Protein AF-A0A4U7DFZ7-F1 (afdb_monomer)

Foldseek 3Di:
DWQQPVVLADDQADPDPPFDDFQRTADLAPRATWGWDDDPPDGTGTDGPDPDDLDDPPPDDPLQLLQLVLVLRVVLRPDPDRSVQWNKHAQDWQDDDVQTDGARMATPPPAGEGEHEAAELAQPLQLSNCVSSQVRVYWYAYEYEPNHPDHQVRVCVLQVLFFNWRHWYADSPVSDIGGIDGHHPVGGHSPVVSCPSRDSSND

Secondary structure (DSSP, 8-state):
-EEETTTTEEESS-S-SS-PPTTSEEETTT--EEEEE--SSS--EEEESSS--SS--SS--HHHHHHHHHHHHHHHHHSSS-GGG-EEEEEEEEE-SSSEEEEEEEEEESS-EEEEEE-S-----HHHHHHHHHTTT-EEEEEEETTSSS-HHHHHHHHTTT---PPEEEETTTTEEE--PPB-TTTS--SGGGGTTS-TTT-

Structure (mmCIF, N/CA/C/O backbone):
data_AF-A0A4U7DFZ7-F1
#
_entry.id   AF-A0A4U7DFZ7-F1
#
loop_
_atom_site.group_PDB
_atom_site.id
_atom_site.type_symbol
_atom_site.label_atom_id
_atom_site.label_alt_id
_atom_site.label_comp_id
_atom_site.label_asym_id
_atom_site.label_entity_id
_atom_site.label_seq_id
_atom_site.pdbx_PDB_ins_code
_atom_site.Cartn_x
_atom_site.Cartn_y
_atom_site.Cartn_z
_atom_site.occupancy
_atom_site.B_iso_or_equiv
_atom_site.auth_seq_id
_atom_site.auth_comp_id
_atom_site.auth_asym_id
_atom_site.auth_atom_id
_atom_site.pdbx_PDB_model_num
ATOM 1 N N . MET A 1 1 ? 10.132 3.932 -9.981 1.00 86.88 1 MET A N 1
ATOM 2 C CA . MET A 1 1 ? 10.103 2.466 -9.756 1.00 86.88 1 MET A CA 1
ATOM 3 C C . MET A 1 1 ? 9.739 1.758 -11.054 1.00 86.88 1 MET A C 1
ATOM 5 O O . MET A 1 1 ? 8.965 2.321 -11.817 1.00 86.88 1 MET A O 1
ATOM 9 N N . ALA A 1 2 ? 10.278 0.565 -11.304 1.00 89.69 2 ALA A N 1
ATOM 10 C CA . ALA A 1 2 ? 10.032 -0.188 -12.532 1.00 89.69 2 ALA A CA 1
ATOM 11 C C . ALA A 1 2 ? 9.923 -1.694 -12.272 1.00 89.69 2 ALA A C 1
ATOM 13 O O . ALA A 1 2 ? 10.536 -2.210 -11.341 1.00 89.69 2 ALA A O 1
ATOM 14 N N . ILE A 1 3 ? 9.192 -2.398 -13.128 1.00 92.12 3 ILE A N 1
ATOM 15 C CA . ILE A 1 3 ? 9.316 -3.838 -13.325 1.00 92.12 3 ILE A CA 1
ATOM 16 C C . ILE A 1 3 ? 10.550 -4.064 -14.205 1.00 92.12 3 ILE A C 1
ATOM 18 O O . ILE A 1 3 ? 10.591 -3.586 -15.339 1.00 92.12 3 ILE A O 1
ATOM 22 N N . ASP A 1 4 ? 11.544 -4.777 -13.682 1.00 92.44 4 ASP A N 1
ATOM 23 C CA . ASP A 1 4 ? 12.630 -5.372 -14.462 1.00 92.44 4 ASP A CA 1
ATOM 24 C C . ASP A 1 4 ? 12.089 -6.653 -15.100 1.00 92.44 4 ASP A C 1
ATOM 26 O O . ASP A 1 4 ? 11.746 -7.617 -14.410 1.00 92.44 4 ASP A O 1
ATOM 30 N N . THR A 1 5 ? 11.930 -6.618 -16.418 1.00 89.38 5 THR A N 1
ATOM 31 C CA . THR A 1 5 ? 11.235 -7.664 -17.173 1.00 89.38 5 THR A CA 1
ATOM 32 C C . THR A 1 5 ? 12.088 -8.908 -17.388 1.00 89.38 5 THR A C 1
ATOM 34 O O . THR A 1 5 ? 11.528 -9.985 -17.572 1.00 89.38 5 THR A O 1
ATOM 37 N N . GLU A 1 6 ? 13.412 -8.784 -17.289 1.00 89.25 6 GLU A N 1
ATOM 38 C CA . GLU A 1 6 ? 14.344 -9.911 -17.362 1.00 89.25 6 GLU A CA 1
ATOM 39 C C . GLU A 1 6 ? 14.446 -10.611 -16.006 1.00 89.25 6 GLU A C 1
ATOM 41 O O . GLU A 1 6 ? 14.348 -11.833 -15.917 1.00 89.25 6 GLU A O 1
ATOM 46 N N . ALA A 1 7 ? 14.585 -9.835 -14.927 1.00 89.44 7 ALA A N 1
ATOM 47 C CA . ALA A 1 7 ? 14.673 -10.376 -13.571 1.00 89.44 7 ALA A CA 1
ATOM 48 C C . ALA A 1 7 ? 13.302 -10.711 -12.950 1.00 89.44 7 ALA A C 1
ATOM 50 O O . ALA A 1 7 ? 13.250 -11.207 -11.824 1.00 89.44 7 ALA A O 1
ATOM 51 N N . SER A 1 8 ? 12.203 -10.399 -13.648 1.00 91.19 8 SER A N 1
ATOM 52 C CA . SER A 1 8 ? 10.814 -10.571 -13.203 1.00 91.19 8 SER A CA 1
ATOM 53 C C . SER A 1 8 ? 10.563 -10.058 -11.776 1.00 91.19 8 SER A C 1
ATOM 55 O O . SER A 1 8 ? 9.952 -10.735 -10.947 1.00 91.19 8 SER A O 1
ATOM 57 N N . ARG A 1 9 ? 11.045 -8.846 -11.474 1.00 93.56 9 ARG A N 1
ATOM 58 C CA . ARG A 1 9 ? 10.925 -8.216 -10.146 1.00 93.56 9 ARG A CA 1
ATOM 59 C C . ARG A 1 9 ? 10.776 -6.705 -10.241 1.00 93.56 9 ARG A C 1
ATOM 61 O O . ARG A 1 9 ? 11.230 -6.080 -11.194 1.00 93.56 9 ARG A O 1
ATOM 68 N N . VAL A 1 10 ? 10.213 -6.095 -9.209 1.00 92.38 10 VAL A N 1
ATOM 69 C CA . VAL A 1 10 ? 10.117 -4.640 -9.088 1.00 92.38 10 VA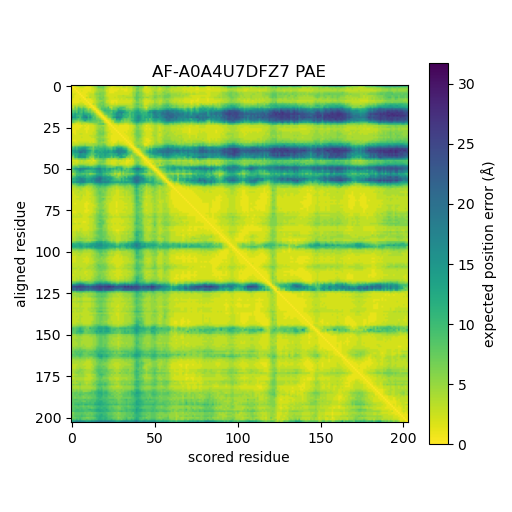L A CA 1
ATOM 70 C C . VAL A 1 10 ? 11.387 -4.062 -8.465 1.00 92.38 10 VAL A C 1
ATOM 72 O O . VAL A 1 10 ? 11.812 -4.450 -7.371 1.00 92.38 10 VAL A O 1
ATOM 75 N N . VAL A 1 11 ? 11.974 -3.075 -9.135 1.00 90.56 11 VAL A N 1
ATOM 76 C CA . VAL A 1 11 ? 13.201 -2.377 -8.752 1.00 90.56 11 VAL A CA 1
ATOM 77 C C . VAL A 1 11 ? 12.965 -0.871 -8.595 1.00 90.56 11 VAL A C 1
ATOM 79 O O . VAL A 1 11 ? 12.099 -0.263 -9.222 1.00 90.56 11 VAL A O 1
ATOM 82 N N . THR A 1 12 ? 13.740 -0.245 -7.710 1.00 84.25 12 THR A N 1
ATOM 83 C CA . THR A 1 12 ? 13.695 1.212 -7.470 1.00 84.25 12 THR A CA 1
ATOM 84 C C . THR A 1 12 ? 14.795 1.966 -8.196 1.00 84.25 12 THR A C 1
ATOM 86 O O . THR A 1 12 ? 14.611 3.145 -8.461 1.00 84.25 12 THR A O 1
ATOM 89 N N . ASN A 1 13 ? 15.881 1.276 -8.547 1.00 82.44 13 ASN A N 1
ATOM 90 C CA . ASN A 1 13 ? 16.989 1.808 -9.327 1.00 82.44 13 ASN A CA 1
ATOM 91 C C . ASN A 1 13 ? 17.327 0.796 -10.440 1.00 82.44 13 ASN A C 1
ATOM 93 O O . ASN A 1 13 ? 17.085 -0.400 -10.235 1.00 82.44 13 ASN A O 1
ATOM 97 N N . PRO A 1 14 ? 17.905 1.241 -11.566 1.00 76.75 14 PRO A N 1
ATOM 98 C CA . PRO A 1 14 ? 18.438 0.362 -12.600 1.00 76.75 14 PRO A CA 1
ATOM 99 C C . PRO A 1 14 ? 19.508 -0.571 -12.032 1.00 76.75 14 PRO A C 1
ATOM 101 O O . PRO A 1 14 ? 20.327 -0.167 -11.203 1.00 76.75 14 PRO A O 1
ATOM 104 N N . THR A 1 15 ? 19.502 -1.821 -12.480 1.00 68.88 15 THR A N 1
ATOM 105 C CA . THR A 1 15 ? 20.413 -2.867 -11.996 1.00 68.88 15 THR A CA 1
ATOM 106 C C . THR A 1 15 ? 21.781 -2.829 -12.685 1.00 68.88 15 THR A C 1
ATOM 108 O O . THR A 1 15 ? 22.732 -3.416 -12.176 1.00 68.88 15 THR A O 1
ATOM 111 N N . SER A 1 16 ? 21.891 -2.129 -13.822 1.00 64.44 16 SER A N 1
ATOM 112 C CA . SER A 1 16 ? 23.115 -1.995 -14.618 1.00 64.44 16 SER A CA 1
ATOM 113 C C . SER A 1 16 ? 23.311 -0.545 -15.091 1.00 64.44 16 SER A C 1
ATOM 115 O O . SER A 1 16 ? 22.328 0.085 -15.485 1.00 64.44 16 SER A O 1
ATOM 117 N N . PRO A 1 17 ? 24.550 -0.012 -15.067 1.00 54.50 17 PRO A N 1
ATOM 118 C CA . PRO A 1 17 ? 24.898 1.296 -15.631 1.00 54.50 17 PRO A CA 1
ATOM 119 C C . PRO A 1 17 ? 25.043 1.277 -17.163 1.00 54.50 17 PRO A C 1
ATOM 121 O O . PRO A 1 17 ? 25.202 2.329 -17.777 1.00 54.50 17 PRO A O 1
ATOM 124 N N . LEU A 1 18 ? 25.027 0.097 -17.791 1.00 57.41 18 LEU A N 1
ATOM 125 C CA . LEU A 1 18 ? 24.981 -0.015 -19.248 1.00 57.41 18 LEU A CA 1
ATOM 126 C C . LEU A 1 18 ? 23.579 0.357 -19.729 1.00 57.41 18 LEU A C 1
ATOM 128 O O . LEU A 1 18 ? 22.599 0.008 -19.070 1.00 57.41 18 LEU A O 1
ATOM 132 N N . ALA A 1 19 ? 23.493 1.049 -20.870 1.00 57.41 19 ALA A N 1
ATOM 133 C CA . ALA A 1 19 ? 22.219 1.400 -21.488 1.00 57.41 19 ALA A CA 1
ATOM 134 C C . ALA A 1 19 ? 21.349 0.133 -21.578 1.00 57.41 19 ALA A C 1
ATOM 136 O O . ALA A 1 19 ? 21.746 -0.812 -22.267 1.00 57.41 19 ALA A O 1
ATOM 137 N N . PRO A 1 20 ? 20.228 0.058 -20.840 1.00 61.06 20 PRO A N 1
ATOM 138 C CA . PRO A 1 20 ? 19.420 -1.147 -20.837 1.00 61.06 20 PRO A CA 1
ATOM 139 C C . PRO A 1 20 ? 18.891 -1.416 -22.239 1.00 61.06 20 PRO A C 1
ATOM 141 O O . PRO A 1 20 ? 18.651 -0.483 -23.014 1.00 61.06 20 PRO A O 1
ATOM 144 N N . ALA A 1 21 ? 18.673 -2.691 -22.553 1.00 62.34 21 ALA A N 1
ATOM 145 C CA . ALA A 1 21 ? 17.952 -3.049 -23.762 1.00 62.34 21 ALA A CA 1
ATOM 146 C C . ALA A 1 21 ? 16.600 -2.315 -23.770 1.00 62.34 21 ALA A C 1
ATOM 148 O O . ALA A 1 21 ? 15.917 -2.212 -22.743 1.00 62.34 21 ALA A O 1
ATOM 149 N N . THR A 1 22 ? 16.217 -1.761 -24.922 1.00 68.31 22 THR A N 1
ATOM 150 C CA . THR A 1 22 ? 14.947 -1.045 -25.066 1.00 68.31 22 THR A CA 1
ATOM 151 C C . THR A 1 22 ? 13.797 -1.939 -24.596 1.00 68.31 22 THR A C 1
ATOM 153 O O . THR A 1 22 ? 13.626 -3.047 -25.093 1.00 68.31 22 THR A O 1
ATOM 156 N N . GLY A 1 23 ? 13.012 -1.465 -23.625 1.00 76.25 23 GLY A N 1
ATOM 157 C CA . GLY A 1 23 ? 11.875 -2.211 -23.077 1.00 76.25 23 GLY A CA 1
ATOM 158 C C . GLY A 1 23 ? 12.176 -3.116 -21.876 1.00 76.25 23 GLY A C 1
ATOM 159 O O . GLY A 1 23 ? 11.232 -3.716 -21.359 1.00 76.25 23 GLY A O 1
ATOM 160 N N . GLN A 1 24 ? 13.424 -3.174 -21.384 1.00 88.12 24 GLN A N 1
ATOM 161 C CA . GLN A 1 24 ? 13.779 -3.937 -20.176 1.00 88.12 24 GLN A CA 1
ATOM 162 C C . GLN A 1 24 ? 12.984 -3.491 -18.942 1.00 88.12 24 GLN A C 1
ATOM 164 O O . GLN A 1 24 ? 12.598 -4.330 -18.127 1.00 88.12 24 GLN A O 1
ATOM 169 N N . TYR A 1 25 ? 12.730 -2.189 -18.808 1.00 90.81 25 TYR A N 1
ATOM 170 C CA . TYR A 1 25 ? 12.037 -1.608 -17.665 1.00 90.81 25 TYR A CA 1
ATOM 171 C C . TYR A 1 25 ? 10.662 -1.085 -18.062 1.00 90.81 25 TYR A C 1
ATOM 173 O O . TYR A 1 25 ? 10.514 -0.393 -19.071 1.00 90.81 25 TYR A O 1
ATOM 181 N N . ARG A 1 26 ? 9.652 -1.391 -17.247 1.00 91.69 26 ARG A N 1
ATOM 182 C CA . ARG A 1 26 ? 8.274 -0.913 -17.441 1.00 91.69 26 ARG A CA 1
ATOM 183 C C . ARG A 1 26 ? 7.708 -0.347 -16.154 1.00 91.69 26 ARG A C 1
ATOM 185 O O . ARG A 1 26 ? 8.091 -0.772 -15.066 1.00 91.69 26 ARG A O 1
ATOM 192 N N . CYS A 1 27 ? 6.835 0.643 -16.262 1.00 90.19 27 CYS A N 1
ATOM 193 C CA . CYS A 1 27 ? 6.204 1.260 -15.107 1.00 90.19 27 CYS A CA 1
ATOM 194 C C . CYS A 1 27 ? 5.346 0.238 -14.368 1.00 90.19 27 CYS A C 1
ATOM 196 O O . CYS A 1 27 ? 4.583 -0.489 -14.992 1.00 90.19 27 CYS A O 1
ATOM 198 N N . LEU A 1 28 ? 5.450 0.205 -13.038 1.00 92.00 28 LEU A N 1
ATOM 199 C CA . LEU A 1 28 ? 4.649 -0.713 -12.227 1.00 92.00 28 LEU A CA 1
ATOM 200 C C . LEU A 1 28 ? 3.140 -0.463 -12.379 1.00 92.00 28 LEU A C 1
ATOM 202 O O . LEU A 1 28 ? 2.366 -1.403 -12.302 1.00 92.00 28 LEU A O 1
ATOM 206 N N . PHE A 1 29 ? 2.735 0.792 -12.585 1.00 90.19 29 PHE A N 1
ATOM 207 C CA . PHE A 1 29 ? 1.332 1.203 -12.476 1.00 90.19 29 PHE A CA 1
ATOM 208 C C . PHE A 1 29 ? 0.602 1.297 -13.821 1.00 90.19 29 PHE A C 1
ATOM 210 O O . PHE A 1 29 ? -0.590 1.034 -13.883 1.00 90.19 29 PHE A O 1
ATOM 217 N N . CYS A 1 30 ? 1.288 1.679 -14.903 1.00 89.62 30 CYS A N 1
ATOM 218 C CA . CYS A 1 30 ? 0.675 1.787 -16.237 1.00 89.62 30 CYS A CA 1
ATOM 219 C C . CYS A 1 30 ? 1.271 0.826 -17.272 1.00 89.62 30 CYS A C 1
ATOM 221 O O . CYS A 1 30 ? 0.887 0.879 -18.437 1.00 89.62 30 CYS A O 1
ATOM 223 N N . ASP A 1 31 ? 2.257 0.012 -16.882 1.00 90.25 31 ASP A N 1
ATOM 224 C CA . ASP A 1 31 ? 3.030 -0.871 -17.765 1.00 90.25 31 ASP A CA 1
ATOM 225 C C . ASP A 1 31 ? 3.726 -0.157 -18.949 1.00 90.25 31 ASP A C 1
ATOM 227 O O . ASP A 1 31 ? 4.308 -0.808 -19.813 1.00 90.25 31 ASP A O 1
ATOM 231 N N . ALA A 1 32 ? 3.751 1.180 -19.005 1.00 90.19 32 ALA A N 1
ATOM 232 C CA . ALA A 1 32 ? 4.445 1.900 -20.070 1.00 90.19 32 ALA A CA 1
ATOM 233 C C . ALA A 1 32 ? 5.968 1.661 -20.002 1.00 90.19 32 ALA A C 1
ATOM 235 O O . ALA A 1 32 ? 6.527 1.559 -18.904 1.00 90.19 32 ALA A O 1
ATOM 236 N N . PRO A 1 33 ? 6.671 1.594 -21.148 1.00 89.56 33 PRO A N 1
ATOM 237 C CA . PRO A 1 33 ? 8.127 1.501 -21.171 1.00 89.56 33 PRO A CA 1
ATOM 238 C C . PRO A 1 33 ? 8.797 2.657 -20.417 1.00 89.56 33 PRO A C 1
ATOM 240 O O . PRO A 1 33 ? 8.394 3.814 -20.547 1.00 89.56 33 PRO A O 1
ATOM 243 N N . LEU A 1 34 ? 9.845 2.337 -19.657 1.00 87.56 34 LEU A N 1
ATOM 244 C CA . LEU A 1 34 ? 10.654 3.299 -18.915 1.00 87.56 34 LEU A CA 1
ATOM 245 C C . LEU A 1 34 ? 12.092 3.314 -19.426 1.00 87.56 34 LEU A C 1
ATOM 247 O O . LEU A 1 34 ? 12.672 2.272 -19.739 1.00 87.56 34 LEU A O 1
ATOM 251 N N . THR A 1 35 ? 12.687 4.501 -19.419 1.00 86.00 35 THR A N 1
ATOM 252 C CA . THR A 1 35 ? 14.113 4.701 -19.674 1.00 86.00 35 THR A CA 1
ATOM 253 C C . THR A 1 35 ? 14.841 4.817 -18.343 1.00 86.00 35 THR A C 1
ATOM 255 O O . THR A 1 35 ? 14.436 5.586 -17.470 1.00 86.00 35 THR A O 1
ATOM 258 N N . ALA A 1 36 ? 15.922 4.057 -18.180 1.00 82.25 36 ALA A N 1
ATOM 259 C CA . ALA A 1 36 ? 16.850 4.261 -17.078 1.00 82.25 36 ALA A CA 1
ATOM 260 C C . ALA A 1 36 ? 17.767 5.441 -17.408 1.00 82.25 36 ALA A C 1
ATOM 262 O O . ALA A 1 36 ? 18.453 5.424 -18.429 1.00 82.25 36 ALA A O 1
ATOM 263 N N . THR A 1 37 ? 17.801 6.443 -16.543 1.00 75.62 37 THR A N 1
ATOM 264 C CA . THR A 1 37 ? 18.775 7.530 -16.617 1.00 75.62 37 THR A CA 1
ATOM 265 C C . THR A 1 37 ? 19.753 7.370 -15.472 1.00 75.62 37 THR A C 1
ATOM 267 O O . THR A 1 37 ? 19.348 7.371 -14.314 1.00 75.62 37 THR A O 1
ATOM 270 N N . SER A 1 38 ? 21.034 7.227 -15.780 1.00 66.94 38 SER A N 1
ATOM 271 C CA . SER A 1 38 ? 22.113 7.318 -14.800 1.00 66.94 38 SER A CA 1
ATOM 272 C C . SER A 1 38 ? 22.909 8.576 -15.093 1.00 66.94 38 SER A C 1
ATOM 274 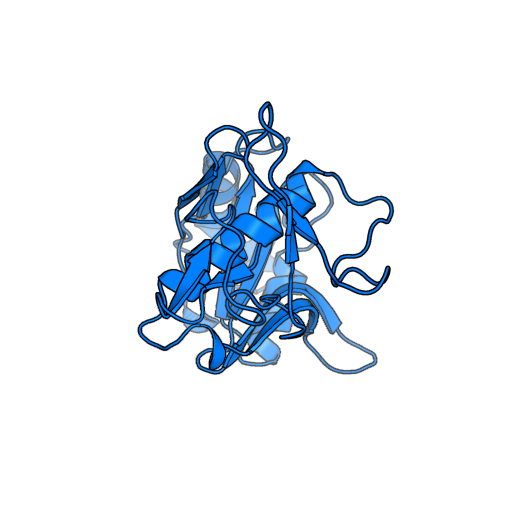O O . SER A 1 38 ? 23.441 8.706 -16.196 1.00 66.94 38 SER A O 1
ATOM 276 N N . ASP A 1 39 ? 23.020 9.479 -14.126 1.00 60.34 39 ASP A N 1
ATOM 277 C CA . ASP A 1 39 ? 24.171 10.371 -14.101 1.00 60.34 39 ASP A CA 1
ATOM 278 C C . ASP A 1 39 ? 25.273 9.715 -13.244 1.00 60.34 39 ASP A C 1
ATOM 280 O O . ASP A 1 39 ? 25.020 8.792 -12.467 1.00 60.34 39 ASP A O 1
ATOM 284 N N . HIS A 1 40 ? 26.527 10.123 -13.429 1.00 50.72 40 HIS A N 1
ATOM 285 C CA . HIS A 1 40 ? 27.663 9.521 -12.721 1.00 50.72 40 HIS A CA 1
ATOM 286 C C . HIS A 1 40 ? 27.701 9.839 -11.211 1.00 50.72 40 HIS A C 1
ATOM 288 O O . HIS A 1 40 ? 28.597 9.359 -10.519 1.00 50.72 40 HIS A O 1
ATOM 294 N N . GLN A 1 41 ? 26.774 10.650 -10.695 1.00 49.66 41 GLN A N 1
ATOM 295 C CA . GLN A 1 41 ? 26.768 11.170 -9.324 1.00 49.66 41 GLN A CA 1
ATOM 296 C C . GLN A 1 41 ? 25.518 10.772 -8.521 1.00 49.66 41 GLN A C 1
ATOM 298 O O . GLN A 1 41 ? 25.546 10.834 -7.291 1.00 49.66 41 GLN A O 1
ATOM 303 N N . THR A 1 42 ? 24.446 10.314 -9.169 1.00 49.44 42 THR A N 1
ATOM 304 C CA . THR A 1 42 ? 23.186 9.919 -8.547 1.00 49.44 42 THR A CA 1
ATOM 305 C C . THR A 1 42 ? 22.793 8.492 -8.937 1.00 49.44 42 THR A C 1
ATOM 307 O O . THR A 1 42 ? 23.005 8.050 -10.069 1.00 49.44 42 THR A O 1
ATOM 310 N N . PRO A 1 43 ? 22.214 7.719 -7.997 1.00 57.75 43 PRO A N 1
ATOM 311 C CA . PRO A 1 43 ? 21.602 6.440 -8.325 1.00 57.75 43 PRO A CA 1
ATOM 312 C C . PRO A 1 43 ? 20.592 6.641 -9.451 1.00 57.75 43 PRO A C 1
ATOM 314 O O . PRO A 1 43 ? 19.727 7.511 -9.346 1.00 57.75 43 PRO A O 1
ATOM 317 N N . GLY A 1 44 ? 20.706 5.834 -10.507 1.00 61.25 44 GLY A N 1
ATOM 318 C CA . GLY A 1 44 ? 19.876 6.014 -11.688 1.00 61.25 44 GLY A CA 1
ATOM 319 C C . GLY A 1 44 ? 18.379 6.022 -11.365 1.00 61.25 44 GLY A C 1
ATOM 320 O O . GLY A 1 44 ? 17.908 5.293 -10.488 1.00 61.25 44 GLY A O 1
ATOM 321 N N . THR A 1 45 ? 17.635 6.852 -12.084 1.00 78.81 45 THR A N 1
ATOM 322 C CA . THR A 1 45 ? 16.181 6.990 -11.979 1.00 78.81 45 THR A CA 1
ATOM 323 C C . THR A 1 45 ? 15.502 6.381 -13.202 1.00 78.81 45 THR A C 1
ATOM 325 O O . THR A 1 45 ? 16.133 6.117 -14.226 1.00 78.81 45 THR A O 1
ATOM 328 N N . PHE A 1 46 ? 14.206 6.102 -13.081 1.00 85.25 46 PHE A N 1
ATOM 329 C CA . PHE A 1 46 ? 13.391 5.654 -14.205 1.00 85.25 46 PHE A CA 1
ATOM 330 C C . PHE A 1 46 ? 12.480 6.786 -14.655 1.00 85.25 46 PHE A C 1
ATOM 332 O O . PHE A 1 46 ? 11.776 7.366 -13.826 1.00 85.25 46 PHE A O 1
ATOM 339 N N . VAL A 1 47 ? 12.466 7.061 -15.954 1.00 83.81 47 VAL A N 1
ATOM 340 C CA . VAL A 1 47 ? 11.701 8.159 -16.548 1.00 83.81 47 VAL A CA 1
ATOM 341 C C . VAL A 1 47 ? 10.776 7.601 -17.626 1.00 83.81 47 VAL A C 1
ATOM 343 O O . VAL A 1 47 ? 11.163 6.713 -18.388 1.00 83.81 47 VAL A O 1
ATOM 346 N N . HIS A 1 48 ? 9.542 8.102 -17.675 1.00 84.56 48 HIS A N 1
ATOM 347 C CA . HIS A 1 48 ? 8.636 7.826 -18.786 1.00 84.56 48 HIS A CA 1
ATOM 348 C C . HIS A 1 48 ? 9.156 8.523 -20.048 1.00 84.56 48 HIS A C 1
ATOM 350 O O . HIS A 1 48 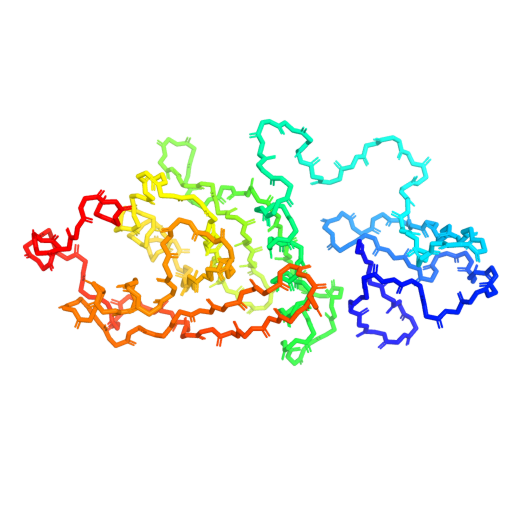? 9.724 9.610 -19.975 1.00 84.56 48 HIS A O 1
ATOM 356 N N . ALA A 1 49 ? 8.956 7.912 -21.216 1.00 76.62 49 ALA A N 1
ATOM 357 C CA . ALA A 1 49 ? 9.253 8.586 -22.483 1.00 76.62 49 ALA A CA 1
ATOM 358 C C . ALA A 1 49 ? 8.355 9.824 -22.702 1.00 76.62 49 ALA A C 1
ATOM 360 O O . ALA A 1 49 ? 8.733 10.755 -23.409 1.00 76.62 49 ALA A O 1
ATOM 361 N N . THR A 1 50 ? 7.174 9.829 -22.081 1.00 72.12 50 THR A N 1
ATOM 362 C CA . THR A 1 50 ? 6.198 10.924 -22.061 1.00 72.12 50 THR A CA 1
ATOM 363 C C . THR A 1 50 ? 6.252 11.687 -20.733 1.00 72.12 50 THR A C 1
ATOM 365 O O . THR A 1 50 ? 6.734 11.172 -19.728 1.00 72.12 50 THR A O 1
ATOM 368 N N . THR A 1 51 ? 5.733 12.918 -20.697 1.00 63.16 51 THR A N 1
ATOM 369 C CA . THR A 1 51 ? 5.707 13.762 -19.484 1.00 63.16 51 THR A CA 1
ATOM 370 C C . THR A 1 51 ? 4.668 13.336 -18.442 1.00 63.16 51 THR A C 1
ATOM 372 O O . THR A 1 51 ? 4.702 13.826 -17.316 1.00 63.16 51 THR A O 1
ATOM 375 N N . GLU A 1 52 ? 3.740 12.440 -18.785 1.00 66.31 52 GLU A N 1
ATOM 376 C CA . GLU A 1 52 ? 2.709 11.965 -17.861 1.00 66.31 52 GLU A CA 1
ATOM 377 C C . GLU A 1 52 ? 3.275 10.925 -16.890 1.00 66.31 52 GLU A C 1
ATOM 379 O O . GLU A 1 52 ? 3.675 9.824 -17.271 1.00 66.31 52 GLU A O 1
ATOM 384 N N . THR A 1 53 ? 3.300 11.277 -15.607 1.00 71.94 53 THR A N 1
ATOM 385 C CA . THR A 1 53 ? 3.656 10.365 -14.522 1.00 71.94 53 THR A CA 1
ATOM 386 C C . THR A 1 53 ? 2.406 9.710 -13.948 1.00 71.94 53 THR A C 1
ATOM 388 O O . THR A 1 53 ? 1.395 10.370 -13.740 1.00 71.94 53 THR A O 1
ATOM 391 N N . CYS A 1 54 ? 2.491 8.428 -13.589 1.00 76.69 54 CYS A N 1
ATOM 392 C CA . CYS A 1 54 ? 1.386 7.686 -12.959 1.00 76.69 54 CYS A CA 1
ATOM 393 C C . CYS A 1 54 ? 1.024 8.154 -11.541 1.00 76.69 54 CYS A C 1
ATOM 395 O O . CYS A 1 54 ? 0.101 7.616 -10.939 1.00 76.69 54 CYS A O 1
ATOM 397 N N . GLN A 1 55 ? 1.780 9.100 -10.989 1.00 70.75 55 GLN A N 1
ATOM 398 C CA . GLN A 1 55 ? 1.559 9.654 -9.662 1.00 70.75 55 GLN A CA 1
ATOM 399 C C . GLN A 1 55 ? 1.032 11.073 -9.770 1.00 70.75 55 GLN A C 1
ATOM 401 O O . GLN A 1 55 ? 1.516 11.867 -10.580 1.00 70.75 55 GLN A O 1
ATOM 406 N N . SER A 1 56 ? 0.092 11.402 -8.891 1.00 66.25 56 SER A N 1
ATOM 407 C CA . SER A 1 56 ? -0.326 12.778 -8.681 1.00 66.25 56 SER A CA 1
ATOM 408 C C . SER A 1 56 ? 0.818 13.572 -8.038 1.00 66.25 56 SER A C 1
ATOM 410 O O . SER A 1 56 ? 1.254 13.292 -6.920 1.00 66.25 56 SER A O 1
ATOM 412 N N . LEU A 1 57 ? 1.316 14.592 -8.741 1.00 64.25 57 LEU A N 1
ATOM 413 C CA . LEU A 1 57 ? 2.351 15.506 -8.234 1.00 64.25 57 LEU A CA 1
ATOM 414 C C . LEU A 1 57 ? 1.785 16.616 -7.324 1.00 64.25 57 LEU A C 1
ATOM 416 O O . LEU A 1 57 ? 2.509 17.551 -6.993 1.00 64.25 57 LEU A O 1
ATOM 420 N N . GLY A 1 58 ? 0.505 16.538 -6.936 1.00 64.31 58 GLY A N 1
ATOM 421 C CA . GLY A 1 58 ? -0.179 17.546 -6.116 1.00 64.31 58 GLY A CA 1
ATOM 422 C C . GLY A 1 58 ? 0.352 17.678 -4.678 1.00 64.31 58 GLY A C 1
ATOM 423 O O . GLY A 1 58 ? 1.441 17.209 -4.346 1.00 64.31 58 GLY A O 1
ATOM 424 N N . ASN A 1 59 ? -0.456 18.290 -3.800 1.00 66.00 59 ASN A N 1
ATOM 425 C CA . ASN A 1 59 ? -0.144 18.657 -2.400 1.00 66.00 59 ASN A CA 1
ATOM 426 C C . ASN A 1 59 ? 0.175 17.481 -1.439 1.00 66.00 59 ASN A C 1
ATOM 428 O O . ASN A 1 59 ? 0.137 17.6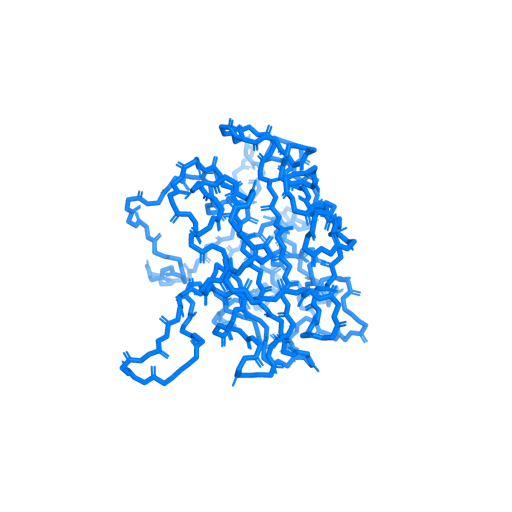46 -0.222 1.00 66.00 59 ASN A O 1
ATOM 432 N N . VAL A 1 60 ? 0.473 16.290 -1.954 1.00 74.75 60 VAL A N 1
ATOM 433 C CA . VAL A 1 60 ? 0.854 15.115 -1.167 1.00 74.75 60 VAL A CA 1
ATOM 434 C C . VAL A 1 60 ? 2.319 15.238 -0.741 1.00 74.75 60 VAL A C 1
ATOM 436 O O . VAL A 1 60 ? 3.190 15.596 -1.539 1.00 74.75 60 VAL A O 1
ATOM 439 N N . SER A 1 61 ? 2.607 14.918 0.522 1.00 84.19 61 SER A N 1
ATOM 440 C CA . SER A 1 61 ? 3.981 14.873 1.031 1.00 84.19 61 SER A CA 1
ATOM 441 C C . SER A 1 61 ? 4.852 13.926 0.202 1.00 84.19 61 SER A C 1
ATOM 443 O O . SER A 1 61 ? 4.449 12.809 -0.131 1.00 84.19 61 SER A O 1
ATOM 445 N N . GLN A 1 62 ? 6.098 14.330 -0.059 1.00 86.06 62 GLN A N 1
ATOM 446 C CA . GLN A 1 62 ? 7.088 13.477 -0.717 1.00 86.06 62 GLN A CA 1
ATOM 447 C C . GLN A 1 62 ? 7.303 12.151 0.031 1.00 86.06 62 GLN A C 1
ATOM 449 O O . GLN A 1 62 ? 7.490 11.118 -0.608 1.00 86.06 62 GLN A O 1
ATOM 454 N N . TYR A 1 63 ? 7.248 12.160 1.367 1.00 88.94 63 TYR A N 1
ATOM 455 C CA . TYR A 1 63 ? 7.430 10.953 2.178 1.00 88.94 63 TYR A CA 1
ATOM 456 C C . TYR A 1 63 ? 6.245 9.993 2.081 1.00 88.94 63 TYR A C 1
ATOM 458 O O . TYR A 1 63 ? 6.451 8.782 2.075 1.00 88.94 63 TYR A O 1
ATOM 466 N N . HIS A 1 64 ? 5.026 10.521 1.949 1.00 88.62 64 HIS A N 1
ATOM 467 C CA . HIS A 1 64 ? 3.826 9.710 1.735 1.00 88.62 64 HIS A CA 1
ATOM 468 C C . HIS A 1 64 ? 3.880 9.000 0.381 1.00 88.62 64 HIS A C 1
ATOM 470 O O . HIS A 1 64 ? 3.748 7.779 0.323 1.00 88.62 64 HIS A O 1
ATOM 476 N N . ARG A 1 65 ? 4.213 9.740 -0.689 1.00 88.12 65 ARG A N 1
ATOM 477 C CA . ARG A 1 65 ? 4.412 9.170 -2.034 1.00 88.12 65 ARG A CA 1
ATOM 478 C C . ARG A 1 65 ? 5.509 8.111 -2.057 1.00 88.12 65 ARG A C 1
ATOM 480 O O . ARG A 1 65 ? 5.331 7.025 -2.602 1.00 88.12 65 ARG A O 1
ATOM 487 N N . LEU A 1 66 ? 6.642 8.393 -1.413 1.00 88.56 66 LEU A N 1
ATOM 488 C CA . LEU A 1 66 ? 7.718 7.413 -1.292 1.00 88.56 66 LEU A CA 1
ATOM 489 C C . LEU A 1 66 ? 7.263 6.173 -0.502 1.00 88.56 66 LEU A C 1
ATOM 491 O O . LEU A 1 66 ? 7.636 5.055 -0.851 1.00 88.56 66 LEU A O 1
ATOM 495 N N . GLY A 1 67 ? 6.429 6.353 0.524 1.00 91.62 67 GLY A N 1
ATOM 496 C CA . GLY A 1 67 ? 5.778 5.267 1.255 1.00 91.62 67 GLY A CA 1
ATOM 497 C C . GLY A 1 67 ? 4.947 4.362 0.347 1.00 91.62 67 GLY A C 1
ATOM 498 O O . GLY A 1 67 ? 5.191 3.155 0.303 1.00 91.62 67 GLY A O 1
ATOM 499 N N . GLN A 1 68 ? 4.035 4.953 -0.428 1.00 93.00 68 GLN A N 1
ATOM 500 C CA . GLN A 1 68 ? 3.206 4.259 -1.420 1.00 93.00 68 GLN A CA 1
ATOM 501 C C . GLN A 1 68 ? 4.058 3.457 -2.420 1.00 93.00 68 GLN A C 1
ATOM 503 O O . GLN A 1 68 ? 3.796 2.275 -2.661 1.00 93.00 68 GLN A O 1
ATOM 508 N N . GLU A 1 69 ? 5.127 4.055 -2.959 1.00 91.81 69 GLU A N 1
ATOM 509 C CA . GLU A 1 69 ? 6.033 3.373 -3.890 1.00 91.81 69 GLU A CA 1
ATOM 510 C C . GLU A 1 69 ? 6.742 2.171 -3.257 1.00 91.81 69 GLU A C 1
ATOM 512 O O . GLU A 1 69 ? 6.770 1.077 -3.828 1.00 91.81 69 GLU A O 1
ATOM 517 N N . LEU A 1 70 ? 7.345 2.369 -2.083 1.00 93.62 70 LEU A N 1
ATOM 518 C CA . LEU A 1 70 ? 8.136 1.336 -1.421 1.00 93.62 70 LEU A CA 1
ATOM 519 C C . LEU A 1 70 ? 7.259 0.159 -0.982 1.00 93.62 70 LEU A C 1
ATOM 521 O O . LEU A 1 70 ? 7.670 -0.996 -1.130 1.00 93.62 70 LEU A O 1
ATOM 525 N N . VAL A 1 71 ? 6.045 0.434 -0.498 1.00 95.62 71 VAL A N 1
ATOM 526 C CA . VAL A 1 71 ? 5.046 -0.594 -0.173 1.00 95.62 71 VAL A CA 1
ATOM 527 C C . VAL A 1 71 ? 4.639 -1.365 -1.422 1.00 95.62 71 VAL A C 1
ATOM 529 O O . VAL A 1 71 ? 4.696 -2.594 -1.414 1.00 95.62 71 VAL A O 1
ATOM 532 N N . SER A 1 72 ? 4.316 -0.665 -2.511 1.00 95.88 72 SER A N 1
ATOM 533 C CA . SER A 1 72 ? 3.930 -1.289 -3.783 1.00 95.88 72 SER A CA 1
ATOM 534 C C . SER A 1 72 ? 5.017 -2.232 -4.302 1.00 95.88 72 SER A C 1
ATOM 536 O O . SER A 1 72 ? 4.741 -3.393 -4.611 1.00 95.88 72 SER A O 1
ATOM 538 N N . LYS A 1 73 ? 6.284 -1.786 -4.297 1.00 95.50 73 LYS A N 1
ATOM 539 C CA . LYS A 1 73 ? 7.442 -2.637 -4.615 1.00 95.50 73 LYS A CA 1
ATOM 540 C C . LYS A 1 73 ? 7.494 -3.874 -3.735 1.00 95.50 73 LYS A C 1
ATOM 542 O O . LYS A 1 73 ? 7.739 -4.976 -4.227 1.00 95.50 73 LYS A O 1
ATOM 547 N N . ARG A 1 74 ? 7.37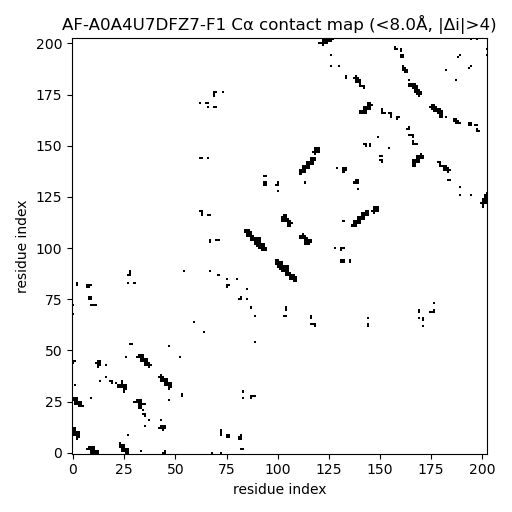2 -3.681 -2.418 1.00 96.31 74 ARG A N 1
ATOM 548 C CA . ARG A 1 74 ? 7.535 -4.766 -1.452 1.00 96.31 74 ARG A CA 1
ATOM 549 C C . ARG A 1 74 ? 6.462 -5.826 -1.652 1.00 96.31 74 ARG A C 1
ATOM 551 O O . ARG A 1 74 ? 6.821 -6.996 -1.667 1.00 96.31 74 ARG A O 1
ATOM 558 N N . LEU A 1 75 ? 5.210 -5.420 -1.849 1.00 95.88 75 LEU A N 1
ATOM 559 C CA . LEU A 1 75 ? 4.088 -6.323 -2.101 1.00 95.88 75 LEU A CA 1
ATOM 560 C C . LEU A 1 75 ? 4.260 -7.088 -3.408 1.00 95.88 75 LEU A C 1
ATOM 562 O O . LEU A 1 75 ? 4.184 -8.313 -3.403 1.00 95.88 75 LEU A O 1
ATOM 566 N N . CYS A 1 76 ? 4.587 -6.394 -4.500 1.00 96.19 76 CYS A N 1
ATOM 567 C CA . CYS A 1 76 ? 4.740 -7.042 -5.802 1.00 96.19 76 CYS A CA 1
ATOM 568 C C . CYS A 1 76 ? 5.875 -8.069 -5.833 1.00 96.19 76 CYS A C 1
ATOM 570 O O . CYS A 1 76 ? 5.790 -9.063 -6.540 1.00 96.19 76 CYS A O 1
ATOM 572 N N . ASN A 1 77 ? 6.934 -7.840 -5.055 1.00 95.62 77 ASN A N 1
ATOM 573 C CA . ASN A 1 77 ? 8.036 -8.791 -4.910 1.00 95.62 77 ASN A CA 1
ATOM 574 C C . ASN A 1 77 ? 7.780 -9.877 -3.854 1.00 95.62 77 ASN A C 1
ATOM 576 O O . ASN A 1 77 ? 8.582 -10.800 -3.736 1.00 95.62 77 ASN A O 1
ATOM 580 N N . TRP A 1 78 ? 6.757 -9.718 -3.014 1.00 94.56 78 TRP A N 1
ATOM 581 C CA . TRP A 1 78 ? 6.425 -10.661 -1.947 1.00 94.56 78 TRP A CA 1
ATOM 582 C C . TRP A 1 78 ? 5.390 -11.692 -2.393 1.00 94.56 78 TRP A C 1
ATOM 584 O O . TRP A 1 78 ? 5.465 -12.844 -1.968 1.00 94.56 78 TRP A O 1
ATOM 594 N N . LEU A 1 79 ? 4.448 -11.296 -3.253 1.00 94.12 79 LEU A N 1
ATOM 595 C CA . LEU A 1 79 ? 3.447 -12.209 -3.790 1.00 94.12 79 LEU A CA 1
ATOM 596 C C . LEU A 1 79 ? 4.106 -13.287 -4.673 1.00 94.12 79 LEU A C 1
ATOM 598 O O . LEU A 1 79 ? 5.011 -12.973 -5.447 1.00 94.12 79 LEU A O 1
ATOM 602 N N . PRO A 1 80 ? 3.658 -14.554 -4.594 1.00 94.88 80 PRO A N 1
ATOM 603 C CA . PRO A 1 80 ? 4.260 -15.677 -5.316 1.00 94.88 80 PRO A CA 1
ATOM 604 C C . PRO A 1 80 ? 3.810 -15.739 -6.789 1.00 94.88 80 PRO A C 1
ATOM 606 O O . PRO A 1 80 ? 3.522 -16.811 -7.316 1.00 94.88 80 PRO A O 1
ATOM 609 N N . VAL A 1 81 ? 3.716 -14.586 -7.452 1.00 95.25 81 VAL A N 1
ATOM 610 C CA . VAL A 1 81 ? 3.328 -14.440 -8.862 1.00 95.25 81 VAL A CA 1
ATOM 611 C C . VAL A 1 81 ? 4.249 -13.436 -9.553 1.00 95.25 81 VAL A C 1
ATOM 613 O O . VAL A 1 81 ? 4.960 -12.671 -8.902 1.00 95.25 81 VAL A O 1
ATOM 616 N N . ALA A 1 82 ? 4.260 -13.429 -10.885 1.00 93.88 82 ALA A N 1
ATOM 617 C CA . ALA A 1 82 ? 5.071 -12.473 -11.628 1.00 93.88 82 ALA A CA 1
ATOM 618 C C . ALA A 1 82 ? 4.533 -11.040 -11.423 1.00 93.88 82 ALA A C 1
ATOM 620 O O . ALA A 1 82 ? 3.331 -10.830 -11.549 1.00 93.88 82 ALA A O 1
ATOM 621 N N . PRO A 1 83 ? 5.381 -10.015 -11.211 1.00 93.88 83 PRO A N 1
ATOM 622 C CA . PRO A 1 83 ? 4.906 -8.651 -10.959 1.00 93.88 83 PRO A CA 1
ATOM 623 C C . PRO A 1 83 ? 3.958 -8.082 -12.020 1.00 93.88 83 PRO A C 1
ATOM 625 O O . PRO A 1 83 ? 3.089 -7.284 -11.698 1.00 93.88 83 PRO A O 1
ATOM 628 N N . ARG A 1 84 ? 4.103 -8.502 -13.283 1.00 91.44 84 ARG A N 1
ATOM 629 C CA . ARG A 1 84 ? 3.233 -8.072 -14.391 1.00 91.44 84 ARG A CA 1
ATOM 630 C C . ARG A 1 84 ? 1.802 -8.600 -14.301 1.00 91.44 84 ARG A C 1
ATOM 632 O O . ARG A 1 84 ? 0.933 -8.057 -14.968 1.00 91.44 84 ARG A O 1
ATOM 639 N N . THR A 1 85 ? 1.570 -9.671 -13.548 1.00 94.31 85 THR A N 1
ATOM 640 C CA . THR A 1 85 ? 0.224 -10.222 -13.345 1.00 94.31 85 THR A CA 1
ATOM 641 C C . THR A 1 85 ? -0.457 -9.605 -12.129 1.00 94.31 85 THR A C 1
ATOM 643 O O . THR A 1 85 ? -1.576 -9.976 -11.821 1.00 94.31 85 THR A O 1
ATOM 646 N N . ILE A 1 86 ? 0.211 -8.698 -11.410 1.00 96.69 86 ILE A N 1
ATOM 647 C CA . ILE A 1 86 ? -0.347 -8.048 -10.227 1.00 96.69 86 ILE A CA 1
ATOM 648 C C . ILE A 1 86 ? -1.026 -6.759 -10.677 1.00 96.69 86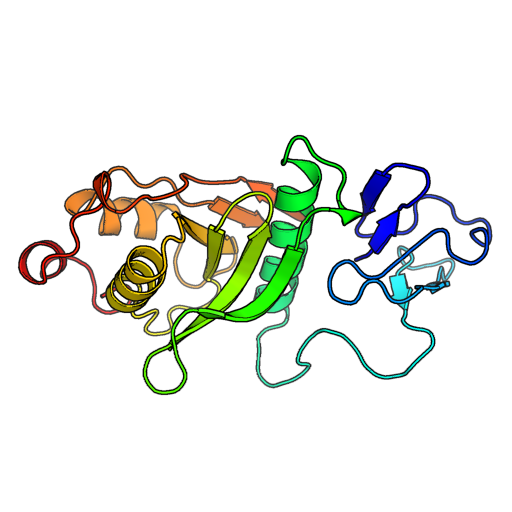 ILE A C 1
ATOM 650 O O . ILE A 1 86 ? -0.362 -5.815 -11.106 1.00 96.69 86 ILE A O 1
ATOM 654 N N . ALA A 1 87 ? -2.349 -6.710 -10.558 1.00 95.75 87 ALA A N 1
ATOM 655 C CA . ALA A 1 87 ? -3.129 -5.519 -10.865 1.00 95.75 87 ALA A CA 1
ATOM 656 C C . ALA A 1 87 ? -3.084 -4.553 -9.672 1.00 95.75 87 ALA A C 1
ATOM 658 O O . ALA A 1 87 ? -3.958 -4.592 -8.801 1.00 95.75 87 ALA A O 1
ATOM 659 N N . ILE A 1 88 ? -2.026 -3.735 -9.623 1.00 95.62 88 ILE A N 1
ATOM 660 C CA . ILE A 1 88 ? -1.748 -2.763 -8.560 1.00 95.62 88 ILE A CA 1
ATOM 661 C C . ILE A 1 88 ? -1.935 -1.319 -9.034 1.00 95.62 88 ILE A C 1
ATOM 663 O O . ILE A 1 88 ? -1.417 -0.914 -10.072 1.00 95.62 88 ILE A O 1
ATOM 667 N N . ASP A 1 89 ? -2.606 -0.514 -8.219 1.00 93.25 89 ASP A N 1
ATOM 668 C CA . ASP A 1 89 ? -2.816 0.907 -8.456 1.00 93.25 89 ASP A CA 1
ATOM 669 C C . ASP A 1 89 ? -2.452 1.756 -7.231 1.00 93.25 89 ASP A C 1
ATOM 671 O O . ASP A 1 89 ? -2.519 1.290 -6.091 1.00 93.25 89 ASP A O 1
ATOM 675 N N . LEU A 1 90 ? -2.150 3.034 -7.472 1.00 92.06 90 LEU A N 1
ATOM 676 C CA . LEU A 1 90 ? -2.073 4.069 -6.439 1.00 92.06 90 LEU A CA 1
ATOM 677 C C . LEU A 1 90 ? -3.300 4.973 -6.490 1.00 92.06 90 LEU A C 1
ATOM 679 O O . LEU A 1 90 ? -3.788 5.289 -7.578 1.00 92.06 90 LEU A O 1
ATOM 683 N N . GLU A 1 91 ? -3.750 5.428 -5.321 1.00 90.81 91 GLU A N 1
ATOM 684 C CA . GLU A 1 91 ? -4.788 6.459 -5.182 1.00 90.81 91 GLU A CA 1
ATOM 685 C C . GLU A 1 91 ? -6.056 6.144 -6.002 1.00 90.81 91 GLU A C 1
ATOM 687 O O . GLU A 1 91 ? -6.603 6.988 -6.720 1.00 90.81 91 GLU A O 1
ATOM 692 N N . LYS A 1 92 ? -6.542 4.897 -5.913 1.00 91.50 92 LYS A N 1
ATOM 693 C CA . LYS A 1 92 ? -7.749 4.445 -6.625 1.00 91.50 92 LYS A CA 1
ATOM 694 C C . LYS A 1 92 ? -8.929 4.200 -5.706 1.00 91.50 92 LYS A C 1
ATOM 696 O O . LYS A 1 92 ? -8.793 3.868 -4.531 1.00 91.50 92 LYS A O 1
ATOM 701 N N . ARG A 1 93 ? -10.116 4.343 -6.298 1.00 92.94 93 ARG A N 1
ATOM 702 C CA . ARG A 1 93 ? -11.395 4.148 -5.619 1.00 92.94 93 ARG A CA 1
ATOM 703 C C . ARG A 1 93 ? -11.590 2.696 -5.186 1.00 92.94 93 ARG A C 1
ATOM 705 O O . ARG A 1 93 ? -11.295 1.774 -5.945 1.00 92.94 93 ARG A O 1
ATOM 712 N N . VAL A 1 94 ? -12.159 2.516 -4.005 1.00 92.62 94 VAL A N 1
ATOM 713 C CA . VAL A 1 94 ? -12.746 1.259 -3.533 1.00 92.62 94 VAL A CA 1
ATOM 714 C C . VAL A 1 94 ? -14.166 1.563 -3.084 1.00 92.62 94 VAL A C 1
ATOM 716 O O . VAL A 1 94 ? -14.362 2.422 -2.223 1.00 92.62 94 VAL A O 1
ATOM 719 N N . GLY A 1 95 ? -15.142 0.904 -3.707 1.00 91.06 95 GLY A N 1
ATOM 720 C CA . GLY A 1 95 ? -16.560 1.252 -3.618 1.00 91.06 95 GLY A CA 1
ATOM 721 C C . GLY A 1 95 ? -17.136 1.787 -4.931 1.00 91.06 95 GLY A C 1
ATOM 722 O O . GLY A 1 95 ? -16.428 1.924 -5.932 1.00 91.06 95 GLY A O 1
ATOM 723 N N . GLY A 1 96 ? -18.440 2.067 -4.912 1.00 88.12 96 GLY A N 1
ATOM 724 C CA . GLY A 1 96 ? -19.186 2.620 -6.046 1.00 88.12 96 GLY A CA 1
ATOM 725 C C . GLY A 1 96 ? -19.065 4.143 -6.166 1.00 88.12 96 GLY A C 1
ATOM 726 O O . GLY A 1 96 ? -18.360 4.793 -5.400 1.00 88.12 96 GLY A O 1
ATOM 727 N N . ASP A 1 97 ? -19.789 4.738 -7.114 1.00 83.06 97 ASP A N 1
ATOM 728 C CA . ASP A 1 97 ? -19.613 6.150 -7.494 1.00 83.06 97 ASP A CA 1
ATOM 729 C C . ASP A 1 97 ? -19.944 7.168 -6.394 1.00 83.06 97 ASP A C 1
ATOM 731 O O . ASP A 1 97 ? -19.311 8.221 -6.318 1.00 83.06 97 ASP A O 1
ATOM 735 N N . THR A 1 98 ? -20.921 6.865 -5.540 1.00 83.19 98 THR A N 1
ATOM 736 C CA . THR A 1 98 ? -21.396 7.768 -4.477 1.00 83.19 98 THR A CA 1
ATOM 737 C C . THR A 1 98 ? -20.806 7.450 -3.112 1.00 83.19 98 THR A C 1
ATOM 739 O O . THR A 1 98 ? -20.872 8.274 -2.204 1.00 83.19 98 THR A O 1
ATOM 742 N N . GLU A 1 99 ? -20.231 6.262 -2.956 1.00 88.00 99 GLU A N 1
ATOM 743 C CA . GLU A 1 99 ? -19.724 5.784 -1.684 1.00 88.00 99 GLU A CA 1
ATOM 744 C C . GLU A 1 99 ? -18.418 5.006 -1.875 1.00 88.00 99 GLU A C 1
ATOM 746 O O . GLU A 1 99 ? -18.411 3.786 -2.071 1.00 88.00 99 GLU A O 1
ATOM 751 N N . TYR A 1 100 ? -17.303 5.730 -1.797 1.00 91.38 100 TYR A N 1
ATOM 752 C CA . TYR A 1 100 ? -15.970 5.173 -1.987 1.00 91.38 100 TYR A CA 1
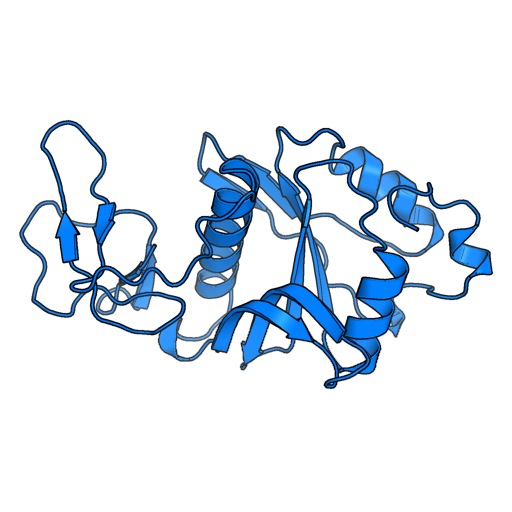ATOM 753 C C . TYR A 1 100 ? -14.944 5.767 -1.025 1.00 91.38 100 TYR A C 1
ATOM 755 O O . TYR A 1 100 ? -15.116 6.857 -0.478 1.00 91.38 100 TYR A O 1
ATOM 763 N N . ILE A 1 101 ? -13.832 5.051 -0.886 1.00 92.50 101 ILE A N 1
ATOM 764 C CA . ILE A 1 101 ? -12.568 5.581 -0.367 1.00 92.50 101 ILE A CA 1
ATOM 765 C C . ILE A 1 101 ? -11.528 5.606 -1.481 1.00 92.50 101 ILE A C 1
ATOM 767 O O . ILE A 1 101 ? -11.659 4.879 -2.463 1.00 92.50 101 ILE A O 1
ATOM 771 N N . ILE A 1 102 ? -10.502 6.440 -1.341 1.00 91.94 102 ILE A N 1
ATOM 772 C CA . ILE A 1 102 ? -9.336 6.438 -2.230 1.00 91.94 102 ILE A CA 1
ATOM 773 C C . ILE A 1 102 ? -8.203 5.744 -1.484 1.00 91.94 102 ILE A C 1
ATOM 775 O O . ILE A 1 102 ? -7.602 6.360 -0.609 1.00 91.94 102 ILE A O 1
ATOM 779 N N . ALA A 1 103 ? -7.945 4.478 -1.806 1.00 92.94 103 ALA A N 1
ATOM 780 C CA . ALA A 1 103 ? -6.878 3.703 -1.182 1.00 92.94 103 ALA A CA 1
ATOM 781 C C . ALA A 1 103 ? -5.506 4.195 -1.657 1.00 92.94 103 ALA A C 1
ATOM 783 O O . ALA A 1 103 ? -5.328 4.450 -2.850 1.00 92.94 103 ALA A O 1
ATOM 784 N N . ASP A 1 104 ? -4.537 4.279 -0.745 1.00 93.44 104 ASP A N 1
ATOM 785 C CA . ASP A 1 104 ? -3.167 4.675 -1.086 1.00 93.44 104 ASP A CA 1
ATOM 786 C C . ASP A 1 104 ? -2.512 3.675 -2.043 1.00 93.44 104 ASP A C 1
ATOM 788 O O . ASP A 1 104 ? -1.929 4.071 -3.052 1.00 93.44 104 ASP A O 1
ATOM 792 N N . VAL A 1 105 ? -2.655 2.380 -1.752 1.00 95.44 105 VAL A N 1
ATOM 793 C CA . VAL A 1 105 ? -2.282 1.279 -2.648 1.00 95.44 105 VAL A CA 1
ATOM 794 C C . VAL A 1 105 ? -3.447 0.301 -2.729 1.00 95.44 105 VAL A C 1
ATOM 796 O O . VAL A 1 105 ? -4.015 -0.076 -1.704 1.00 95.44 105 VAL A O 1
ATOM 799 N N . ARG A 1 106 ? -3.790 -0.143 -3.936 1.00 96.75 106 ARG A N 1
ATOM 800 C CA . ARG A 1 106 ? -4.851 -1.125 -4.181 1.00 96.75 106 ARG A CA 1
ATOM 801 C C . ARG A 1 106 ? -4.324 -2.248 -5.059 1.00 96.75 106 ARG A C 1
ATOM 803 O O . ARG A 1 106 ? -3.798 -1.969 -6.127 1.00 96.75 106 ARG A O 1
ATOM 810 N N . ILE A 1 107 ? -4.506 -3.494 -4.642 1.00 97.44 107 ILE A N 1
ATOM 811 C CA . ILE A 1 107 ? -4.310 -4.688 -5.469 1.00 97.44 107 ILE A CA 1
ATOM 812 C C . ILE A 1 107 ? -5.683 -5.304 -5.711 1.00 97.44 107 ILE A C 1
ATOM 814 O O . ILE A 1 107 ? -6.463 -5.448 -4.771 1.00 97.44 107 ILE A O 1
ATOM 818 N N . THR A 1 108 ? -5.986 -5.615 -6.969 1.00 97.06 108 THR A N 1
ATOM 819 C CA . THR A 1 108 ? -7.253 -6.257 -7.365 1.00 97.06 108 THR A CA 1
ATOM 820 C C . THR A 1 108 ? -7.078 -7.705 -7.819 1.00 97.06 108 THR A C 1
ATOM 822 O O . THR A 1 108 ? -8.032 -8.472 -7.762 1.00 97.06 108 THR A O 1
ATOM 825 N N . ASP A 1 109 ? -5.860 -8.085 -8.209 1.00 96.38 109 ASP A N 1
ATOM 826 C CA . ASP A 1 109 ? -5.468 -9.435 -8.614 1.00 96.38 109 ASP A CA 1
ATOM 827 C C . ASP A 1 109 ? -3.976 -9.641 -8.276 1.00 96.38 109 ASP A C 1
ATOM 829 O O . ASP A 1 109 ? -3.192 -8.694 -8.432 1.00 96.38 109 ASP A O 1
ATOM 833 N N . PRO A 1 110 ? -3.544 -10.810 -7.764 1.00 96.31 110 PRO A N 1
ATOM 834 C CA . PRO A 1 110 ? -4.325 -12.026 -7.487 1.00 96.31 110 PRO A CA 1
ATOM 835 C C . PRO A 1 110 ? -5.114 -11.989 -6.170 1.00 96.31 110 PRO A C 1
ATOM 837 O O . PRO A 1 110 ? -5.791 -12.951 -5.819 1.00 96.31 110 PRO A O 1
ATOM 840 N N . ILE A 1 111 ? -4.977 -10.911 -5.397 1.00 95.69 111 ILE A N 1
ATOM 841 C CA . ILE A 1 111 ? -5.669 -10.713 -4.123 1.00 95.69 111 ILE A CA 1
ATOM 842 C C . ILE A 1 111 ? -6.338 -9.343 -4.115 1.00 95.69 111 ILE A C 1
ATOM 844 O O . ILE A 1 111 ? -5.793 -8.388 -4.665 1.00 95.69 111 ILE A O 1
ATOM 848 N N . GLN A 1 112 ? -7.478 -9.232 -3.439 1.00 96.88 112 GLN A N 1
ATOM 849 C CA . GLN A 1 112 ? -8.123 -7.950 -3.174 1.00 96.88 112 GLN A CA 1
ATOM 850 C C . GLN A 1 112 ? -7.562 -7.382 -1.868 1.00 96.88 112 GLN A C 1
ATOM 852 O O . GLN A 1 112 ? -7.921 -7.819 -0.775 1.00 96.88 112 GLN A O 1
ATOM 857 N N . LEU A 1 113 ? -6.627 -6.437 -1.978 1.00 97.56 113 LEU A N 1
ATOM 858 C CA . LEU A 1 113 ? -5.951 -5.818 -0.836 1.00 97.56 113 LEU A CA 1
ATOM 859 C C . LEU A 1 113 ? -5.897 -4.301 -0.999 1.00 97.56 113 LEU A C 1
ATOM 861 O O . LEU A 1 113 ? -5.434 -3.799 -2.022 1.00 97.56 113 LEU A O 1
ATOM 865 N N . VAL A 1 114 ? -6.296 -3.571 0.037 1.00 97.00 114 VAL A N 1
ATOM 866 C CA . VAL A 1 114 ? -5.982 -2.147 0.180 1.00 97.00 114 VAL A CA 1
ATOM 867 C C . VAL A 1 114 ? -4.877 -1.954 1.202 1.00 97.00 114 VAL A C 1
ATOM 869 O O . VAL A 1 114 ? -4.803 -2.664 2.206 1.00 97.00 114 VAL A O 1
ATOM 872 N N . VAL A 1 115 ? -4.023 -0.969 0.966 1.00 96.44 115 VAL A N 1
ATOM 873 C CA . VAL A 1 115 ? -3.048 -0.521 1.952 1.00 96.44 115 VAL A CA 1
ATOM 874 C C . VAL A 1 115 ? -3.213 0.957 2.182 1.00 96.44 115 VAL A C 1
ATOM 876 O O . VAL A 1 115 ? -3.241 1.726 1.227 1.00 96.44 115 VAL A O 1
ATOM 879 N N . GLU A 1 116 ? -3.262 1.323 3.455 1.00 94.06 116 GLU A N 1
ATOM 880 C CA . GLU A 1 116 ? -3.247 2.698 3.926 1.00 94.06 116 GLU A CA 1
ATOM 881 C C . GLU A 1 116 ? -1.847 3.055 4.416 1.00 94.06 116 GLU A C 1
ATOM 883 O O . GLU A 1 116 ? -1.280 2.369 5.274 1.00 94.06 116 GLU A O 1
ATOM 888 N N . VAL A 1 117 ? -1.277 4.125 3.866 1.00 92.81 117 VAL A N 1
ATOM 889 C CA . VAL A 1 117 ? 0.050 4.623 4.221 1.00 92.81 117 VAL A CA 1
ATOM 890 C C . VAL A 1 117 ? -0.125 5.811 5.160 1.00 92.81 117 VAL A C 1
ATOM 892 O O . VAL A 1 117 ? -0.679 6.838 4.806 1.00 92.81 117 VAL A O 1
ATOM 895 N N . VAL A 1 118 ? 0.352 5.708 6.393 1.00 90.31 118 VAL A N 1
ATOM 896 C CA . VAL A 1 118 ? 0.205 6.771 7.392 1.00 90.31 118 VAL A CA 1
ATOM 897 C C . VAL A 1 118 ? 1.503 7.559 7.486 1.00 90.31 118 VAL A C 1
ATOM 899 O O . VAL A 1 118 ? 2.520 7.038 7.951 1.00 90.31 118 VAL A O 1
ATOM 902 N N . TYR A 1 119 ? 1.466 8.822 7.061 1.00 84.31 119 TYR A N 1
ATOM 903 C CA . TYR A 1 119 ? 2.578 9.766 7.222 1.00 84.31 119 TYR A CA 1
ATOM 904 C C . TYR A 1 119 ? 2.260 10.919 8.186 1.00 84.31 119 TYR A C 1
ATOM 906 O O . TYR A 1 119 ? 3.082 11.255 9.029 1.00 84.31 119 TYR A O 1
ATOM 914 N N . GLN A 1 120 ? 1.074 11.516 8.109 1.00 80.25 120 GLN A N 1
ATOM 915 C CA . GLN A 1 120 ? 0.663 12.594 9.015 1.00 80.25 120 GLN A CA 1
ATOM 916 C C . GLN A 1 120 ? -0.550 12.179 9.834 1.00 80.25 120 GLN A C 1
ATOM 918 O O . GLN A 1 120 ? -1.360 11.363 9.386 1.00 80.25 120 GLN A O 1
ATOM 923 N N . ALA A 1 121 ? -0.692 12.786 11.013 1.00 61.56 121 ALA A N 1
ATOM 924 C CA . ALA A 1 121 ? -1.863 12.660 11.880 1.00 61.56 121 ALA A CA 1
ATOM 925 C C . ALA A 1 121 ? -3.089 13.390 11.294 1.00 61.56 121 ALA A C 1
ATOM 927 O O . ALA A 1 121 ? -3.714 14.216 11.954 1.00 61.56 121 ALA A O 1
ATOM 928 N N . SER A 1 122 ? -3.418 13.144 10.029 1.00 57.78 122 SER A N 1
ATOM 929 C CA . SER A 1 122 ? -4.719 13.538 9.491 1.00 57.78 122 SER A CA 1
ATOM 930 C C . SER A 1 122 ? -5.783 12.572 10.008 1.00 57.78 122 SER A C 1
ATOM 932 O O . SER A 1 122 ? -5.466 11.421 10.310 1.00 57.78 122 SER A O 1
ATOM 934 N N . THR A 1 123 ? -7.025 13.042 10.154 1.00 61.53 123 THR A N 1
ATOM 935 C CA . THR A 1 123 ? -8.191 12.216 10.495 1.00 61.53 123 THR A CA 1
ATOM 936 C C . THR A 1 123 ? -8.308 11.090 9.480 1.00 61.53 123 THR A C 1
ATOM 938 O O . THR A 1 123 ? -8.868 11.262 8.397 1.00 61.53 123 THR A O 1
ATOM 941 N N . ASN A 1 124 ? -7.739 9.933 9.811 1.00 68.69 124 ASN A N 1
ATOM 942 C CA . ASN A 1 124 ? -7.568 8.873 8.833 1.00 68.69 124 ASN A CA 1
ATOM 943 C C . ASN A 1 124 ? -8.870 8.098 8.612 1.00 68.69 124 ASN A C 1
ATOM 945 O O . ASN A 1 124 ? -8.896 7.211 7.766 1.00 68.69 124 ASN A O 1
ATOM 949 N N . ARG A 1 125 ? -9.942 8.437 9.359 1.00 85.69 125 ARG A N 1
ATOM 950 C CA . ARG A 1 125 ? -11.272 7.801 9.333 1.00 85.69 125 ARG A CA 1
ATOM 951 C C . ARG A 1 125 ? -11.138 6.295 9.117 1.00 85.69 125 ARG A C 1
ATOM 953 O O . ARG A 1 125 ? -11.791 5.721 8.247 1.00 85.69 125 ARG A O 1
ATOM 960 N N . LEU A 1 126 ? -10.187 5.678 9.824 1.00 89.44 126 LEU A N 1
ATOM 961 C CA . LEU A 1 126 ? -9.677 4.352 9.499 1.00 89.44 126 LEU A CA 1
ATOM 962 C C . LEU A 1 126 ? -10.806 3.339 9.620 1.00 89.44 126 LEU A C 1
ATOM 964 O O . LEU A 1 126 ? -10.915 2.473 8.762 1.00 89.44 126 LEU A O 1
ATOM 968 N N . ARG A 1 127 ? -11.696 3.501 10.606 1.00 91.25 127 ARG A N 1
ATOM 969 C CA . ARG A 1 127 ? -12.907 2.683 10.721 1.00 91.25 127 ARG A CA 1
ATOM 970 C C . ARG A 1 127 ? -13.741 2.712 9.447 1.00 91.25 127 ARG A C 1
ATOM 972 O O . ARG A 1 127 ? -14.063 1.660 8.906 1.00 91.25 127 ARG A O 1
ATOM 979 N N . ASP A 1 128 ? -14.067 3.904 8.954 1.00 90.62 128 ASP A N 1
ATOM 980 C CA . ASP A 1 128 ? -14.890 4.067 7.753 1.00 90.62 128 ASP A CA 1
ATOM 981 C C . ASP A 1 128 ? -14.183 3.488 6.518 1.00 90.62 128 ASP A C 1
ATOM 983 O O . ASP A 1 128 ? -14.826 2.898 5.646 1.00 90.62 128 ASP A O 1
ATOM 987 N N . ARG A 1 129 ? -12.849 3.610 6.457 1.00 92.88 129 ARG A N 1
ATOM 988 C CA . ARG A 1 129 ? -12.030 3.035 5.383 1.00 92.88 129 ARG A CA 1
ATOM 989 C C . ARG A 1 129 ? -12.005 1.512 5.423 1.00 92.88 129 ARG A C 1
ATOM 991 O O . ARG A 1 129 ? -12.256 0.888 4.396 1.00 92.88 129 ARG A O 1
ATOM 998 N N . LEU A 1 130 ? -11.784 0.915 6.593 1.00 93.81 130 LEU A N 1
ATOM 999 C CA . LEU A 1 130 ? -11.849 -0.535 6.790 1.00 93.81 130 LEU A CA 1
ATOM 1000 C C . LEU A 1 130 ? -13.243 -1.064 6.460 1.00 93.81 130 LEU A C 1
ATOM 1002 O O . LEU A 1 130 ? -13.366 -1.991 5.667 1.00 93.81 130 LEU A O 1
ATOM 1006 N N . HIS A 1 131 ? -14.291 -0.418 6.972 1.00 93.50 131 HIS A N 1
ATOM 1007 C CA . HIS A 1 131 ? -15.671 -0.779 6.663 1.00 93.50 131 HIS A CA 1
ATOM 1008 C C . HIS A 1 131 ? -15.936 -0.745 5.153 1.00 93.50 131 HIS A C 1
ATOM 1010 O O . HIS A 1 131 ? -16.526 -1.673 4.604 1.00 93.50 131 HIS A O 1
ATOM 1016 N N . ARG A 1 132 ? -15.477 0.301 4.449 1.00 94.88 132 ARG A N 1
ATOM 1017 C CA . ARG A 1 132 ? -15.644 0.399 2.992 1.00 94.88 132 ARG A CA 1
ATOM 1018 C C . ARG A 1 132 ? -14.856 -0.674 2.244 1.00 94.88 132 ARG A C 1
ATOM 1020 O O . ARG A 1 132 ? -15.395 -1.238 1.296 1.00 94.88 132 ARG A O 1
ATOM 1027 N N . ALA A 1 133 ? -13.616 -0.945 2.643 1.00 95.62 133 ALA A N 1
ATOM 1028 C CA . ALA A 1 133 ? -12.788 -1.981 2.034 1.00 95.62 133 ALA A CA 1
ATOM 1029 C C . ALA A 1 133 ? -13.431 -3.367 2.190 1.00 95.62 133 ALA A C 1
ATOM 1031 O O . ALA A 1 133 ? -13.642 -4.063 1.198 1.00 95.62 133 ALA A O 1
ATOM 1032 N N . PHE A 1 134 ? -13.838 -3.707 3.413 1.00 96.06 134 PHE A N 1
ATOM 1033 C CA . PHE A 1 134 ? -14.457 -4.986 3.757 1.00 96.06 134 PHE A CA 1
ATOM 1034 C C . PHE A 1 134 ? -15.797 -5.192 3.052 1.00 96.06 134 PHE A C 1
ATOM 1036 O O . PHE A 1 134 ? -16.056 -6.274 2.541 1.00 96.06 134 PHE A O 1
ATOM 1043 N N . ALA A 1 135 ? -16.613 -4.141 2.932 1.00 95.38 135 ALA A N 1
ATOM 1044 C CA . ALA A 1 135 ? -17.865 -4.187 2.175 1.00 95.38 135 ALA A CA 1
ATOM 1045 C C . ALA A 1 135 ? -17.677 -4.386 0.656 1.00 95.38 135 ALA A C 1
ATOM 1047 O O . ALA A 1 135 ? -18.660 -4.566 -0.055 1.00 95.38 135 ALA A O 1
ATOM 1048 N N . ASN A 1 136 ? -16.442 -4.305 0.151 1.00 95.88 136 ASN A N 1
ATOM 1049 C CA . ASN A 1 136 ? -16.090 -4.542 -1.251 1.00 95.88 136 ASN A CA 1
ATOM 1050 C C . ASN A 1 136 ? -15.129 -5.736 -1.408 1.00 95.88 136 ASN A C 1
ATOM 1052 O O . ASN A 1 136 ? -14.408 -5.803 -2.403 1.00 95.88 136 ASN A O 1
ATOM 1056 N N . ASP A 1 137 ? -15.095 -6.639 -0.422 1.00 95.69 137 ASP A N 1
ATOM 1057 C CA . ASP A 1 137 ? -14.290 -7.870 -0.404 1.00 95.69 137 ASP A CA 1
ATOM 1058 C C . ASP A 1 137 ? -12.764 -7.657 -0.412 1.00 95.69 137 ASP A C 1
ATOM 1060 O O . ASP A 1 137 ? -11.991 -8.571 -0.698 1.00 95.69 137 ASP A O 1
ATOM 1064 N N . TYR A 1 138 ? -12.294 -6.459 -0.051 1.00 97.44 138 TYR A N 1
ATOM 1065 C CA . TYR A 1 138 ? -10.865 -6.203 0.124 1.00 97.44 138 TYR A CA 1
ATOM 1066 C C . TYR A 1 138 ? -10.430 -6.537 1.546 1.00 97.44 138 TYR A C 1
ATOM 1068 O O . TYR A 1 138 ? -11.020 -6.052 2.507 1.00 97.44 138 TYR A O 1
ATOM 1076 N N . GLY A 1 139 ? -9.318 -7.258 1.688 1.00 96.81 139 GLY A N 1
ATOM 1077 C CA . GLY A 1 139 ? -8.519 -7.188 2.908 1.00 96.81 139 GLY A CA 1
ATOM 1078 C C . GLY A 1 139 ? -7.856 -5.814 3.033 1.00 96.81 139 GLY A C 1
ATOM 1079 O O . GLY A 1 139 ? -7.682 -5.102 2.041 1.00 96.81 139 GLY A O 1
ATOM 1080 N N . ALA A 1 140 ? -7.445 -5.437 4.241 1.00 95.94 140 ALA A N 1
ATOM 1081 C CA . ALA A 1 140 ? -6.807 -4.146 4.485 1.00 95.94 140 ALA A CA 1
ATOM 1082 C C . ALA A 1 140 ? -5.485 -4.287 5.238 1.00 95.94 140 ALA A C 1
ATOM 1084 O O . ALA A 1 140 ? -5.326 -5.144 6.099 1.00 95.94 140 ALA A O 1
ATOM 1085 N N . MET A 1 141 ? -4.534 -3.406 4.958 1.00 95.94 141 MET A N 1
ATOM 1086 C CA . MET A 1 141 ? -3.287 -3.293 5.708 1.00 95.94 141 MET A CA 1
ATOM 1087 C C . MET A 1 141 ? -3.011 -1.826 6.025 1.00 95.94 141 MET A C 1
ATOM 1089 O O . MET A 1 141 ? -3.287 -0.944 5.218 1.00 95.94 141 MET A O 1
ATOM 1093 N N . VAL A 1 142 ? -2.418 -1.562 7.186 1.00 94.38 142 VAL A N 1
ATOM 1094 C CA . VAL A 1 142 ? -1.916 -0.230 7.545 1.00 94.38 142 VAL A CA 1
ATOM 1095 C C . VAL A 1 142 ? -0.398 -0.280 7.592 1.00 94.38 142 VAL A C 1
ATOM 1097 O O . VAL A 1 142 ? 0.188 -1.211 8.150 1.00 94.38 142 VAL A O 1
ATOM 1100 N N . VAL A 1 143 ? 0.247 0.725 7.010 1.00 95.00 143 VAL A N 1
ATOM 1101 C CA . VAL A 1 143 ? 1.699 0.883 7.002 1.00 95.00 143 VAL A CA 1
ATOM 1102 C C . VAL A 1 143 ? 2.047 2.300 7.428 1.00 95.00 143 VAL A C 1
ATOM 1104 O O . VAL A 1 143 ? 1.542 3.258 6.864 1.00 95.00 143 VAL A O 1
ATOM 1107 N N . VAL A 1 144 ? 2.940 2.455 8.400 1.00 93.94 144 VAL A N 1
ATOM 1108 C CA . VAL A 1 144 ? 3.330 3.769 8.930 1.00 93.94 144 VAL A CA 1
ATOM 1109 C C . VAL A 1 144 ? 4.727 4.135 8.459 1.00 93.94 144 VAL A C 1
ATOM 1111 O O . VAL A 1 144 ? 5.666 3.341 8.568 1.00 93.94 144 VAL A O 1
ATOM 1114 N N . VAL A 1 145 ? 4.893 5.356 7.964 1.00 92.38 145 VAL A N 1
ATOM 1115 C CA . VAL A 1 145 ? 6.213 5.886 7.621 1.00 92.38 145 VAL A CA 1
ATOM 1116 C C . VAL A 1 145 ? 6.945 6.256 8.918 1.00 92.38 145 VAL A C 1
ATOM 1118 O O . VAL A 1 145 ? 6.380 6.892 9.798 1.00 92.38 145 VAL A O 1
ATOM 1121 N N . THR A 1 146 ? 8.204 5.852 9.098 1.00 88.50 146 THR A N 1
ATOM 1122 C CA . THR A 1 146 ? 8.889 5.940 10.406 1.00 88.50 146 THR A CA 1
ATOM 1123 C C . THR A 1 146 ? 9.132 7.362 10.910 1.00 88.50 146 THR A C 1
ATOM 1125 O O . THR A 1 146 ? 9.387 7.536 12.096 1.00 88.50 146 THR A O 1
ATOM 1128 N N . ASN A 1 147 ? 9.082 8.367 10.034 1.00 83.19 147 ASN A N 1
ATOM 1129 C CA . ASN A 1 147 ? 9.156 9.789 10.385 1.00 83.19 147 ASN A CA 1
ATOM 1130 C C . ASN A 1 147 ? 7.770 10.460 10.446 1.00 83.19 147 ASN A C 1
ATOM 1132 O O . ASN A 1 147 ? 7.687 11.679 10.310 1.00 83.19 147 ASN A O 1
ATOM 1136 N N . ALA A 1 148 ? 6.702 9.673 10.591 1.00 79.19 148 ALA A N 1
ATOM 1137 C CA . ALA A 1 148 ? 5.346 10.166 10.765 1.00 79.19 148 ALA A CA 1
ATOM 1138 C C . ALA A 1 148 ? 5.121 10.810 12.139 1.00 79.19 148 ALA A C 1
ATOM 1140 O O . ALA A 1 148 ? 5.809 10.490 13.111 1.00 79.19 148 ALA A O 1
ATOM 1141 N N . ASP A 1 149 ? 4.081 11.641 12.234 1.00 82.56 149 ASP A N 1
ATOM 1142 C CA . ASP A 1 149 ? 3.647 12.272 13.494 1.00 82.56 149 ASP A CA 1
ATOM 1143 C C . ASP A 1 149 ? 3.236 11.240 14.560 1.00 82.56 149 ASP A C 1
ATOM 1145 O O . ASP A 1 149 ? 3.265 11.503 15.765 1.00 82.56 149 ASP A O 1
ATOM 1149 N N . ILE A 1 150 ? 2.822 10.053 14.110 1.00 85.25 150 ILE A N 1
ATOM 1150 C CA . ILE A 1 150 ? 2.315 8.968 14.945 1.00 85.25 150 ILE A CA 1
ATOM 1151 C C . ILE A 1 150 ? 3.105 7.707 14.633 1.00 85.25 150 ILE A C 1
ATOM 1153 O O . ILE A 1 150 ? 3.218 7.291 13.483 1.00 85.25 150 ILE A O 1
ATOM 1157 N N . SER A 1 151 ? 3.644 7.074 15.673 1.00 90.19 151 SER A N 1
ATOM 1158 C CA . SER A 1 151 ? 4.421 5.849 15.518 1.00 90.19 151 SER A CA 1
ATOM 1159 C C . SER A 1 151 ? 3.525 4.629 15.294 1.00 90.19 151 SER A C 1
ATOM 1161 O O . SER A 1 151 ? 2.432 4.527 15.852 1.00 90.19 151 SER A O 1
ATOM 1163 N N . ALA A 1 152 ? 4.036 3.639 14.555 1.00 91.38 152 ALA A N 1
ATOM 1164 C CA . ALA A 1 152 ? 3.355 2.355 14.363 1.00 91.38 152 ALA A CA 1
ATOM 1165 C C . ALA A 1 152 ? 2.955 1.693 15.691 1.00 91.38 152 ALA A C 1
ATOM 1167 O O . ALA A 1 152 ? 1.835 1.225 15.824 1.00 91.38 152 ALA A O 1
ATOM 1168 N N . ALA A 1 153 ? 3.832 1.736 16.701 1.00 92.00 153 ALA A N 1
ATOM 1169 C CA . ALA A 1 153 ? 3.563 1.155 18.018 1.00 92.00 153 ALA A CA 1
ATOM 1170 C C . ALA A 1 153 ? 2.422 1.858 18.773 1.00 92.00 153 ALA A C 1
ATOM 1172 O O . ALA A 1 153 ? 1.778 1.253 19.630 1.00 92.00 153 ALA A O 1
ATOM 1173 N N . ARG A 1 154 ? 2.187 3.147 18.496 1.00 91.31 154 ARG A N 1
ATOM 1174 C CA . ARG A 1 154 ? 1.038 3.868 19.046 1.00 91.31 154 ARG A CA 1
ATOM 1175 C C . ARG A 1 154 ? -0.250 3.427 18.355 1.00 91.31 154 ARG A C 1
ATOM 1177 O O . ARG A 1 154 ? -1.193 3.096 19.056 1.00 91.31 154 ARG A O 1
ATOM 1184 N N . ILE A 1 155 ? -0.252 3.324 17.024 1.00 91.00 155 ILE A N 1
ATOM 1185 C CA . ILE A 1 155 ? -1.413 2.822 16.271 1.00 91.00 155 ILE A CA 1
ATOM 1186 C C . ILE A 1 155 ? -1.751 1.378 16.667 1.00 91.00 155 ILE A C 1
ATOM 1188 O O . ILE A 1 155 ? -2.903 1.092 16.958 1.00 91.00 155 ILE A O 1
ATOM 1192 N N . GLU A 1 156 ? -0.762 0.481 16.738 1.00 93.69 156 GLU A N 1
ATOM 1193 C CA . GLU A 1 156 ? -0.959 -0.918 17.165 1.00 93.69 156 GLU A CA 1
ATOM 1194 C C . GLU A 1 156 ? -1.614 -0.996 18.553 1.00 93.69 156 GLU A C 1
ATOM 1196 O O . GLU A 1 156 ? -2.537 -1.776 18.764 1.00 93.69 156 GLU A O 1
ATOM 1201 N N . ARG A 1 157 ? -1.173 -0.154 19.498 1.00 92.94 157 ARG A N 1
ATOM 1202 C CA . ARG A 1 157 ? -1.755 -0.081 20.845 1.00 92.94 157 ARG A CA 1
ATOM 1203 C C . ARG A 1 157 ? -3.188 0.440 20.827 1.00 92.94 157 ARG A C 1
ATOM 1205 O O . ARG A 1 157 ? -4.035 -0.125 21.508 1.00 92.94 157 ARG A O 1
ATOM 1212 N N . ASP A 1 158 ? -3.438 1.503 20.072 1.00 91.31 158 ASP A N 1
ATOM 1213 C CA . ASP A 1 158 ? -4.749 2.148 20.003 1.00 91.31 158 ASP A CA 1
ATOM 1214 C C . ASP A 1 158 ? -5.780 1.259 19.280 1.00 91.31 158 ASP A C 1
ATOM 1216 O O . ASP A 1 158 ? -6.964 1.322 19.589 1.00 91.31 158 ASP A O 1
ATOM 1220 N N . LEU A 1 159 ? -5.333 0.388 18.367 1.00 90.75 159 LEU A N 1
ATOM 1221 C CA . LEU A 1 159 ? -6.176 -0.586 17.666 1.00 90.75 159 LEU A CA 1
ATOM 1222 C C . LEU A 1 159 ? -6.308 -1.937 18.390 1.00 90.75 159 LEU A C 1
ATOM 1224 O O . LEU A 1 159 ? -7.132 -2.760 17.997 1.00 90.75 159 LEU A O 1
ATOM 1228 N N . ALA A 1 160 ? -5.555 -2.174 19.468 1.00 91.50 160 ALA A N 1
ATOM 1229 C CA . ALA A 1 160 ? -5.588 -3.447 20.193 1.00 91.50 160 ALA A CA 1
ATOM 1230 C C . ALA A 1 160 ? -6.963 -3.766 20.813 1.00 91.50 160 ALA A C 1
ATOM 1232 O O . ALA A 1 160 ? -7.233 -4.922 21.134 1.00 91.50 160 ALA A O 1
ATOM 1233 N N . THR A 1 161 ? -7.835 -2.765 20.985 1.00 88.81 161 THR A N 1
ATOM 1234 C CA . THR A 1 161 ? -9.208 -2.953 21.482 1.00 88.81 161 THR A CA 1
ATOM 1235 C C . THR A 1 161 ? -10.168 -3.482 20.421 1.00 88.81 161 THR A C 1
ATOM 1237 O O . THR A 1 161 ? -11.194 -4.049 20.783 1.00 88.81 161 THR A O 1
ATOM 1240 N N . VAL A 1 162 ? -9.853 -3.304 19.134 1.00 90.94 162 VAL A N 1
ATOM 1241 C CA . VAL A 1 162 ? -10.721 -3.700 18.010 1.00 90.94 162 VAL A CA 1
ATOM 1242 C C . VAL A 1 162 ? -10.211 -4.933 17.267 1.00 90.94 162 VAL A C 1
ATOM 1244 O O . VAL A 1 162 ? -10.968 -5.549 16.526 1.00 90.94 162 VAL A O 1
ATOM 1247 N N . GLY A 1 163 ? -8.952 -5.329 17.472 1.00 90.62 163 GLY A N 1
ATOM 1248 C CA . GLY A 1 163 ? -8.402 -6.566 16.922 1.00 90.62 163 GLY A CA 1
ATOM 1249 C C . GLY A 1 163 ? -6.892 -6.704 17.118 1.00 90.62 163 GLY A C 1
ATOM 1250 O O . GLY A 1 163 ? -6.187 -5.753 17.458 1.00 90.62 163 GLY A O 1
ATOM 1251 N N . ALA A 1 164 ? -6.372 -7.909 16.876 1.00 88.56 164 ALA A N 1
ATOM 1252 C CA . ALA A 1 164 ? -4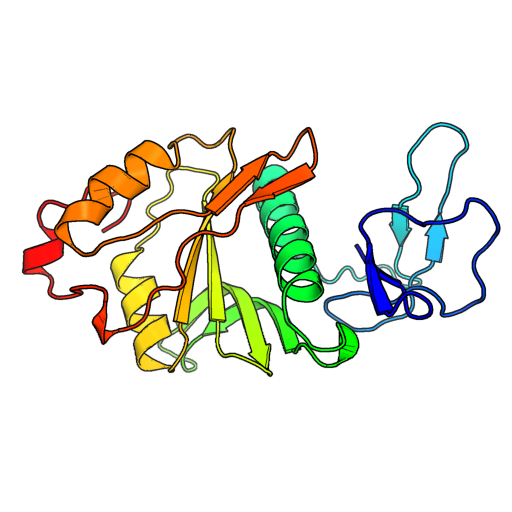.937 -8.184 16.919 1.00 88.56 164 ALA A CA 1
ATOM 1253 C C . ALA A 1 164 ? -4.250 -7.690 15.631 1.00 88.56 164 ALA A C 1
ATOM 1255 O O . ALA A 1 164 ? -4.036 -8.449 14.683 1.00 88.56 164 ALA A O 1
ATOM 1256 N N . ILE A 1 165 ? -3.909 -6.401 15.593 1.00 90.88 165 ILE A N 1
ATOM 1257 C CA . ILE A 1 165 ? -3.353 -5.738 14.407 1.00 90.88 165 ILE A CA 1
ATOM 1258 C C . ILE A 1 165 ? -1.855 -5.480 14.583 1.00 90.88 165 ILE A C 1
ATOM 1260 O O . ILE A 1 165 ? -1.438 -4.794 15.515 1.00 90.88 165 ILE A O 1
ATOM 1264 N N . SER A 1 166 ? -1.044 -5.970 13.640 1.00 94.06 166 SER A N 1
ATOM 1265 C CA . SER A 1 166 ? 0.337 -5.512 13.461 1.00 94.06 166 SER A CA 1
ATOM 1266 C C . SER A 1 166 ? 0.414 -4.548 12.284 1.00 94.06 166 SER A C 1
ATOM 1268 O O . SER A 1 166 ? -0.092 -4.831 11.199 1.00 94.06 166 SER A O 1
ATOM 1270 N N . VAL A 1 167 ? 1.065 -3.408 12.486 1.00 93.88 167 VAL A N 1
ATOM 1271 C CA . VAL A 1 167 ? 1.161 -2.335 11.499 1.00 93.88 167 VAL A CA 1
ATOM 1272 C C . VAL A 1 167 ? 2.502 -2.428 10.774 1.00 93.88 167 VAL A C 1
ATOM 1274 O O . VAL A 1 167 ? 3.568 -2.560 11.383 1.00 93.88 167 VAL A O 1
ATOM 1277 N N . GLY A 1 168 ? 2.470 -2.348 9.445 1.00 95.88 168 GLY A N 1
ATOM 1278 C CA . GLY A 1 168 ? 3.682 -2.300 8.636 1.00 95.88 168 GLY A CA 1
ATOM 1279 C C . GLY A 1 168 ? 4.472 -1.011 8.871 1.00 95.88 168 GLY A C 1
ATOM 1280 O O . GLY A 1 168 ? 3.961 -0.027 9.405 1.00 95.88 168 GLY A O 1
ATOM 1281 N N . ARG A 1 169 ? 5.743 -0.988 8.472 1.00 96.19 169 ARG A N 1
ATOM 1282 C CA . ARG A 1 169 ? 6.619 0.180 8.653 1.00 96.19 169 ARG A CA 1
ATOM 1283 C C . ARG A 1 169 ? 7.377 0.465 7.368 1.00 96.19 169 ARG A C 1
ATOM 1285 O O . ARG A 1 169 ? 7.878 -0.465 6.739 1.00 96.19 169 ARG A O 1
ATOM 1292 N N . VAL A 1 170 ? 7.502 1.737 7.005 1.00 94.69 170 VAL A N 1
ATOM 1293 C CA . VAL A 1 170 ? 8.361 2.190 5.902 1.00 94.69 170 VAL A CA 1
ATOM 1294 C C . VAL A 1 170 ? 9.386 3.161 6.445 1.00 94.69 170 VAL A C 1
ATOM 1296 O O . VAL A 1 170 ? 9.024 4.214 6.960 1.00 94.69 170 VAL A O 1
ATOM 1299 N N . ASN A 1 171 ? 10.664 2.840 6.281 1.00 92.38 171 ASN A N 1
ATOM 1300 C CA . ASN A 1 171 ? 11.724 3.807 6.497 1.00 92.38 171 ASN A CA 1
ATOM 1301 C C . ASN A 1 171 ? 12.123 4.430 5.147 1.00 92.38 171 ASN A C 1
ATOM 1303 O O . ASN A 1 171 ? 12.704 3.743 4.302 1.00 92.38 171 ASN A O 1
ATOM 1307 N N . PRO A 1 172 ? 11.824 5.722 4.917 1.00 87.94 172 PRO A N 1
ATOM 1308 C CA . PRO A 1 172 ? 12.098 6.367 3.637 1.00 87.94 172 PRO A CA 1
ATOM 1309 C C . PRO A 1 172 ? 13.598 6.578 3.381 1.00 87.94 172 PRO A C 1
ATOM 1311 O O . PRO A 1 172 ? 14.003 6.681 2.225 1.00 87.94 172 PRO A O 1
ATOM 1314 N N . PHE A 1 173 ? 14.428 6.622 4.428 1.00 87.44 173 PHE A N 1
ATOM 1315 C CA . PHE A 1 173 ? 15.856 6.930 4.307 1.00 87.44 173 PHE A CA 1
ATOM 1316 C C . PHE A 1 173 ? 16.667 5.731 3.816 1.00 87.44 173 PHE A C 1
ATOM 1318 O O . PHE A 1 173 ? 17.466 5.854 2.891 1.00 87.44 173 PHE A O 1
ATOM 1325 N N . ASP A 1 174 ? 16.436 4.558 4.404 1.00 89.44 174 ASP A N 1
ATOM 1326 C CA . ASP A 1 174 ? 17.116 3.315 4.017 1.00 89.44 174 ASP A CA 1
ATOM 1327 C C . ASP A 1 174 ? 16.273 2.424 3.088 1.00 89.44 174 ASP A C 1
ATOM 1329 O O . ASP A 1 174 ? 16.716 1.352 2.673 1.00 89.44 174 ASP A O 1
ATOM 1333 N N . LYS A 1 175 ? 15.069 2.889 2.728 1.00 89.19 175 LYS A N 1
ATOM 1334 C CA . LYS A 1 175 ? 14.124 2.234 1.814 1.00 89.19 175 LYS A CA 1
ATOM 1335 C C . LYS A 1 175 ? 13.659 0.850 2.294 1.00 89.19 175 LYS A C 1
ATOM 1337 O O . LYS A 1 175 ? 13.253 0.023 1.471 1.00 89.19 175 LYS A O 1
ATOM 1342 N N . ARG A 1 176 ? 13.706 0.571 3.604 1.00 92.62 176 ARG A N 1
ATOM 1343 C CA . ARG A 1 176 ? 13.198 -0.683 4.186 1.00 92.62 176 ARG A CA 1
ATOM 1344 C C . ARG A 1 176 ? 11.690 -0.632 4.412 1.00 92.62 176 ARG A C 1
ATOM 1346 O O . ARG A 1 176 ? 11.153 0.365 4.887 1.00 92.62 176 ARG A O 1
ATOM 1353 N N . VAL A 1 177 ? 11.030 -1.754 4.123 1.00 95.44 177 VAL A N 1
ATOM 1354 C CA . VAL A 1 177 ? 9.593 -1.954 4.349 1.00 95.44 177 VAL A CA 1
ATOM 1355 C C . VAL A 1 177 ? 9.366 -3.249 5.114 1.00 95.44 177 VAL A C 1
ATOM 1357 O O . VAL A 1 177 ? 9.832 -4.310 4.688 1.00 95.44 177 VAL A O 1
ATOM 1360 N N . THR A 1 178 ? 8.613 -3.174 6.208 1.00 95.44 178 THR A N 1
ATOM 1361 C CA . THR A 1 178 ? 8.044 -4.340 6.888 1.00 95.44 178 THR A CA 1
ATOM 1362 C C . THR A 1 178 ? 6.547 -4.393 6.618 1.00 95.44 178 THR A C 1
ATOM 1364 O O . THR A 1 178 ? 5.854 -3.382 6.729 1.00 95.44 178 THR A O 1
ATOM 1367 N N . ILE A 1 179 ? 6.057 -5.573 6.256 1.00 92.31 179 ILE A N 1
ATOM 1368 C CA . ILE A 1 179 ? 4.633 -5.840 6.044 1.00 92.31 179 ILE A CA 1
ATOM 1369 C C . ILE A 1 179 ? 4.014 -6.191 7.401 1.00 92.31 179 ILE A C 1
ATOM 1371 O O . ILE A 1 179 ? 4.646 -6.898 8.187 1.00 92.31 179 ILE A O 1
ATOM 1375 N N . GLY A 1 180 ? 2.842 -5.625 7.688 1.00 93.06 180 GLY A N 1
ATOM 1376 C CA . GLY A 1 180 ? 2.065 -5.908 8.896 1.00 93.06 180 GLY A CA 1
ATOM 1377 C C . GLY A 1 180 ? 1.074 -7.052 8.683 1.00 93.06 180 GLY A C 1
ATOM 1378 O O . GLY A 1 180 ? 1.206 -7.842 7.748 1.00 93.06 180 GLY A O 1
ATOM 1379 N N . SER A 1 181 ? 0.056 -7.117 9.535 1.00 93.31 181 SER A N 1
ATOM 1380 C CA . SER A 1 181 ? -1.077 -8.021 9.349 1.00 93.31 181 SER A CA 1
ATOM 1381 C C . SER A 1 181 ? -1.938 -7.563 8.170 1.00 93.31 181 SER A C 1
ATOM 1383 O O . SER A 1 181 ? -2.197 -6.369 8.006 1.00 93.31 181 SER A O 1
ATOM 1385 N N . VAL A 1 182 ? -2.431 -8.524 7.389 1.00 94.44 182 VAL A N 1
ATOM 1386 C CA . VAL A 1 182 ? -3.600 -8.308 6.530 1.00 94.44 182 VAL A CA 1
ATOM 1387 C C . VAL A 1 182 ? -4.830 -8.514 7.404 1.00 94.44 182 VAL A C 1
ATOM 1389 O O . VAL A 1 182 ? -4.987 -9.581 7.989 1.00 94.44 182 VAL A O 1
ATOM 1392 N N . MET A 1 183 ? -5.651 -7.479 7.520 1.00 94.94 183 MET A N 1
ATOM 1393 C CA . MET A 1 183 ? -6.898 -7.476 8.271 1.00 94.94 183 MET A CA 1
ATOM 1394 C C . MET A 1 183 ? -8.040 -7.944 7.376 1.00 94.94 183 MET A C 1
ATOM 1396 O O . MET A 1 183 ? -8.185 -7.462 6.247 1.00 94.94 183 MET A O 1
ATOM 1400 N N . ALA A 1 184 ? -8.855 -8.842 7.915 1.00 93.31 184 ALA A N 1
ATOM 1401 C CA . ALA A 1 184 ? -10.092 -9.319 7.318 1.00 93.31 184 ALA A CA 1
ATOM 1402 C C . ALA A 1 184 ? -11.312 -8.944 8.189 1.00 93.31 184 ALA A C 1
ATOM 1404 O O . ALA A 1 184 ? -11.145 -8.627 9.373 1.00 93.31 184 ALA A O 1
ATOM 1405 N N . PRO A 1 185 ? -12.537 -8.975 7.629 1.00 90.06 185 PRO A N 1
ATOM 1406 C CA . PRO A 1 185 ? -13.746 -8.551 8.340 1.00 90.06 185 PRO A CA 1
ATOM 1407 C C . PRO A 1 185 ? -14.038 -9.351 9.617 1.00 90.06 185 PRO A C 1
ATOM 1409 O O . PRO A 1 185 ? -14.622 -8.821 10.551 1.00 90.06 185 PRO A O 1
ATOM 1412 N N . ASP A 1 186 ? -13.624 -10.615 9.675 1.00 90.81 186 ASP A N 1
ATOM 1413 C CA . ASP A 1 186 ? -13.805 -11.512 10.821 1.00 90.81 186 ASP A CA 1
ATOM 1414 C C . ASP A 1 186 ? -12.746 -11.332 11.923 1.00 90.81 186 ASP A C 1
ATOM 1416 O O . ASP A 1 186 ? -12.853 -11.929 12.993 1.00 90.81 186 ASP A O 1
ATOM 1420 N N . GLN A 1 187 ? -11.723 -10.510 11.677 1.00 90.50 187 GLN A N 1
ATOM 1421 C CA . GLN A 1 187 ? -10.609 -10.278 12.599 1.00 90.50 187 GLN A CA 1
ATOM 1422 C C . GLN A 1 187 ? -10.708 -8.944 13.346 1.00 90.50 187 GLN A C 1
ATOM 1424 O O . GLN A 1 187 ? -10.025 -8.774 14.359 1.00 90.50 187 GLN A O 1
ATOM 1429 N N . ILE A 1 188 ? -11.511 -8.002 12.837 1.00 91.44 188 ILE A N 1
ATOM 1430 C CA . ILE A 1 188 ? -11.622 -6.634 13.351 1.00 91.44 188 ILE A CA 1
ATOM 1431 C C . ILE A 1 188 ? -13.076 -6.316 13.693 1.00 91.44 188 ILE A C 1
ATOM 1433 O O . ILE A 1 188 ? -13.947 -6.364 12.828 1.00 91.44 188 ILE A O 1
ATOM 1437 N N . GLU A 1 189 ? -13.328 -5.901 14.930 1.00 92.12 189 GLU A N 1
ATOM 1438 C CA . GLU A 1 189 ? -14.627 -5.371 15.336 1.00 92.12 189 GLU A CA 1
ATOM 1439 C C . GLU A 1 189 ? -14.806 -3.947 14.792 1.00 92.12 189 GLU A C 1
ATOM 1441 O O . GLU A 1 189 ? -14.007 -3.053 15.077 1.00 92.12 189 GLU A O 1
ATOM 1446 N N . LEU A 1 190 ? -15.856 -3.722 14.001 1.00 91.12 190 LEU A N 1
ATOM 1447 C CA . LEU A 1 190 ? -16.153 -2.430 13.369 1.00 91.12 190 LEU A CA 1
ATOM 1448 C C . LEU A 1 190 ? -17.370 -1.719 13.971 1.00 91.12 190 LEU A C 1
ATOM 1450 O O . LEU A 1 190 ? -17.664 -0.587 13.574 1.00 91.12 190 LEU A O 1
ATOM 1454 N N . ALA A 1 191 ? -18.071 -2.337 14.927 1.00 89.62 191 ALA A N 1
ATOM 1455 C CA . ALA A 1 191 ? -19.192 -1.711 15.610 1.00 89.62 191 ALA A CA 1
ATOM 1456 C C . ALA A 1 191 ? -18.771 -0.369 16.237 1.00 89.62 191 ALA A C 1
ATOM 1458 O O . ALA A 1 191 ? -17.702 -0.283 16.852 1.00 89.62 191 ALA A O 1
ATOM 1459 N N . PRO A 1 192 ? -19.609 0.685 16.147 1.00 87.75 192 PRO A N 1
ATOM 1460 C CA . PRO A 1 192 ? -19.267 1.994 16.692 1.00 87.75 192 PRO A CA 1
ATOM 1461 C C . PRO A 1 192 ? -18.825 1.969 18.157 1.00 87.75 192 PRO A C 1
ATOM 1463 O O . PRO A 1 192 ? -17.882 2.671 18.504 1.00 87.75 192 PRO A O 1
ATOM 1466 N N . THR A 1 193 ? -19.443 1.113 18.972 1.00 91.19 193 THR A N 1
ATOM 1467 C CA . THR A 1 193 ? -19.153 0.946 20.402 1.00 91.19 193 THR A CA 1
ATOM 1468 C C . THR A 1 193 ? -17.735 0.447 20.680 1.00 91.19 193 THR A C 1
ATOM 1470 O O . THR A 1 193 ? -17.105 0.898 21.631 1.00 91.19 193 THR A O 1
ATOM 1473 N N . ALA A 1 194 ? -17.182 -0.432 19.840 1.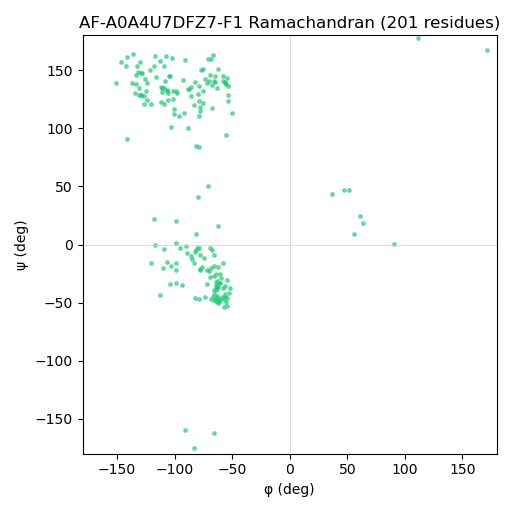00 88.38 194 ALA A N 1
ATOM 1474 C CA . ALA A 1 194 ? -15.804 -0.909 19.991 1.00 88.38 194 ALA A CA 1
ATOM 1475 C C . ALA A 1 194 ? -14.762 0.169 19.646 1.00 88.38 194 ALA A C 1
ATOM 1477 O O . ALA A 1 194 ? -13.617 0.109 20.096 1.00 88.38 194 ALA A O 1
ATOM 1478 N N . TRP A 1 195 ? -15.173 1.171 18.865 1.00 92.31 195 TRP A N 1
ATOM 1479 C CA . TRP A 1 195 ? -14.338 2.290 18.438 1.00 92.31 195 TRP A CA 1
ATOM 1480 C C . TRP A 1 195 ? -14.476 3.533 19.325 1.00 92.31 195 TRP A C 1
ATOM 1482 O O . TRP A 1 195 ? -13.738 4.490 19.122 1.00 92.31 195 TRP A O 1
ATOM 1492 N N . GLU A 1 196 ? -15.356 3.536 20.332 1.00 90.19 196 GLU A N 1
ATOM 1493 C CA . GLU A 1 196 ? -15.518 4.674 21.255 1.00 90.19 196 GLU A CA 1
ATOM 1494 C C . GLU A 1 196 ? -14.233 4.991 22.036 1.00 90.19 196 GLU A C 1
ATOM 1496 O O . GLU A 1 196 ? -13.945 6.154 22.318 1.00 90.19 196 GLU A O 1
ATOM 1501 N N . SER A 1 197 ? -13.438 3.966 22.362 1.00 87.44 197 SER A N 1
ATOM 1502 C CA . SER A 1 197 ? -12.136 4.119 23.021 1.00 87.44 197 SER A CA 1
ATOM 1503 C C . SER A 1 197 ? -10.979 4.372 22.052 1.00 87.44 197 SER A C 1
ATOM 1505 O O . SER A 1 197 ? -9.868 4.663 22.499 1.00 87.44 197 SER A O 1
ATOM 1507 N N . VAL A 1 198 ? -11.208 4.237 20.742 1.00 89.62 198 VAL A N 1
ATOM 1508 C CA . VAL A 1 198 ? -10.180 4.462 19.724 1.00 89.62 198 VAL A CA 1
ATOM 1509 C C . VAL A 1 198 ? -10.044 5.973 19.501 1.00 89.62 198 VAL A C 1
ATOM 1511 O O . VAL A 1 198 ? -11.044 6.661 19.293 1.00 89.62 198 VAL A O 1
ATOM 1514 N N . PRO A 1 199 ? -8.826 6.541 19.535 1.00 88.25 199 PRO A N 1
ATOM 1515 C CA . PRO A 1 199 ? -8.647 7.977 19.366 1.00 88.25 199 PRO A CA 1
ATOM 1516 C C . PRO A 1 199 ? -9.202 8.506 18.039 1.00 88.25 199 PRO A C 1
ATOM 1518 O O . PRO A 1 199 ? -9.045 7.885 16.990 1.00 88.25 199 PRO A O 1
ATOM 1521 N N . ALA A 1 200 ? -9.740 9.728 18.066 1.00 85.06 200 ALA A N 1
ATOM 1522 C CA . ALA A 1 200 ? -10.395 10.375 16.922 1.00 85.06 200 ALA A CA 1
ATOM 1523 C C . ALA A 1 200 ? -9.521 10.543 15.662 1.00 85.06 200 ALA A C 1
ATOM 1525 O O . ALA A 1 200 ? -10.036 10.813 14.584 1.00 85.06 200 ALA A O 1
ATOM 1526 N N . TYR A 1 201 ? -8.196 10.417 15.775 1.00 83.12 201 TYR A N 1
ATOM 1527 C CA . TYR A 1 201 ? -7.315 10.448 14.605 1.00 83.12 201 TYR A CA 1
ATOM 1528 C C . TYR A 1 201 ? -7.356 9.131 13.798 1.00 83.12 201 TYR A C 1
ATOM 1530 O O . TYR A 1 201 ? -6.979 9.125 12.626 1.00 83.12 201 TYR A O 1
ATOM 1538 N N . LEU A 1 202 ? -7.823 8.035 14.414 1.00 83.31 202 LEU A N 1
ATOM 1539 C CA . LEU A 1 202 ? -8.086 6.733 13.790 1.00 83.31 202 LEU A CA 1
ATOM 1540 C C . LEU A 1 202 ? -9.583 6.485 13.566 1.00 83.31 202 LEU A C 1
ATOM 1542 O O . LEU A 1 202 ? -9.920 5.820 12.591 1.00 83.31 202 LEU A O 1
ATOM 1546 N N . ALA A 1 203 ? -10.456 6.966 14.456 1.00 77.31 203 ALA A N 1
ATOM 1547 C CA . ALA A 1 203 ? -11.901 6.728 14.379 1.00 77.31 203 ALA A CA 1
ATOM 1548 C C . ALA A 1 203 ? -12.580 7.406 13.175 1.00 77.31 203 ALA A C 1
ATOM 1550 O O . ALA A 1 203 ? -12.122 8.487 12.736 1.00 77.31 203 ALA A O 1
#

Solvent-accessible surface area (backbone atoms only — not comparable to full-atom values): 11499 Å² total; per-residue (Å²): 90,28,30,33,63,85,79,55,34,56,37,72,50,67,93,59,94,60,86,69,63,90,66,40,29,21,30,67,69,77,62,48,58,33,44,75,47,67,57,101,86,50,85,31,44,66,40,58,89,55,94,77,63,99,61,86,86,59,99,67,55,70,67,46,55,50,41,43,50,50,51,52,37,51,49,42,62,64,48,100,57,57,43,88,70,42,47,43,43,66,66,40,77,41,62,56,98,92,55,61,45,69,30,45,31,35,30,68,31,96,48,43,36,35,32,44,69,42,40,65,82,52,72,56,33,40,54,62,47,50,52,44,34,42,78,64,70,24,30,38,32,49,30,22,30,73,90,24,81,55,53,44,72,54,52,30,58,53,41,52,76,31,26,95,56,47,53,7,40,28,37,84,89,84,68,47,71,47,84,42,45,77,44,46,72,92,58,42,62,76,54,70,76,57,41,69,81,29,55,69,52,44,64

Radius of gyration: 17.77 Å; Cα contacts (8 Å, |Δi|>4): 389; chains: 1; bounding box: 49×34×48 Å

Mean predicted aligned error: 6.08 Å

Sequence (203 aa):
MAIDTEASRVVTNPTSPLAPATGQYRCLFCDAPLTATSDHQTPGTFVHATTETCQSLGNVSQYHRLGQELVSKRLCNWLPVAPRTIAIDLEKRVGGDTEYIIADVRITDPIQLVVEVVYQASTNRLRDRLHRAFANDYGAMVVVVTNADISAARIERDLATVGAISVGRVNPFDKRVTIGSVMAPDQIELAPTAWESVPAYLA

Nearest PDB structures (foldseek):
  6p4o-assembly2_D  TM=4.549E-01  e=8.515E-03  Sulfurisphaera tokodaii str. 7
  3trj-assembly1_D  TM=5.621E-01  e=9.425E-01  Francisella tularensis subsp. tularensis
  3trj-assembly1_C  TM=5.664E-01  e=1.211E+00  Francisella tularensis subsp. tularensis
  1x94-assembly1_A  TM=3.746E-01  e=3.105E+00  Vibrio cholerae
  3bjz-assembly1_C  TM=3.740E-01  e=6.193E+00  Pseudomonas aeruginosa PAO1

pLDDT: mean 86.79, std 11.05, range [49.44, 97.56]